Protein AF-F0WCD8-F1 (afdb_monomer)

InterPro domains:
  IPR001623 DnaJ domain [PS50076] (71-131)
  IPR036869 Chaperone J-domain superfamily [G3DSA:1.10.287.110] (64-141)
  IPR036869 Chaperone J-domain superfamily [SSF46565] (60-136)

Nearest PDB structures (foldseek):
  1fpo-assembly3_C  TM=3.284E-01  e=1.102E+00  Escherichia coli
  7kl9-assembly1_E  TM=3.330E-01  e=5.395E+00  Homo sapiens
  5l0d-assembly1_B-2  TM=3.194E-01  e=8.026E+00  Homo sapiens

Mean predicted aligned error: 10.3 Å

Solvent-accessible surface area (backbone atoms only — not comparable to full-atom values): 15518 Å² total; per-residue (Å²): 132,92,68,87,49,69,69,44,50,53,53,50,51,52,49,49,49,36,62,73,48,49,51,56,50,49,51,51,51,48,51,51,49,56,73,52,45,93,75,60,50,72,70,55,52,52,51,50,30,49,50,56,35,46,64,60,46,50,59,53,51,51,45,48,76,74,73,50,82,68,52,48,40,58,64,56,71,43,44,76,86,56,51,71,68,56,50,52,53,39,50,52,54,51,52,54,39,43,77,67,68,74,52,54,71,68,62,47,52,54,46,51,54,32,47,59,48,56,68,40,68,70,52,32,57,44,34,42,56,51,37,96,60,82,72,60,77,68,46,46,56,49,47,54,46,50,56,56,53,53,51,47,52,50,53,49,58,60,41,77,76,63,52,60,82,69,59,57,68,60,54,54,55,54,52,51,48,51,49,53,50,49,52,40,34,65,72,68,65,49,76,58,73,74,53,68,76,41,47,62,56,36,65,40,56,53,49,53,49,49,66,62,45,47,61,37,51,50,50,35,50,56,50,48,50,41,50,55,50,53,52,50,54,54,49,51,52,51,51,52,48,51,52,52,54,49,53,54,50,53,51,48,54,53,52,51,52,50,50,54,52,52,51,51,52,50,54,51,55,53,50,57,53,55,57,68,73,75,115

Secondary structure (DSSP, 8-state):
-----HHHHHHHHHHHHIIIIIHHHHHHHHHHHHHHGGG--HHHHHHHHHHHHHHHHHHHHHHHHHHSPP-HHHHTT--TT--HHHHHHHHHHHHHHHHTT-S-HHHHHHHHHHHHHHHSHHHHHHHHHH-SS---THHHHHHHHHHHHHHHHHHHHHHHTT--TTTHHHHHHHHHHHHHHHHHHHHH----GGGGS-SS--HHHHHHHHHHHHHHHHHHHHHHHHHHHHHHHHHHHHHHHHHHHHHHHHHHHHHHHHHHHHHHHHHHHHHHHHHHT--

Sequence (279 aa):
MLRLYSDATEDSLFAAYYIALVAPIGFIVTRWMISRGSRCTASFVLLTSIMMSALLILPIFAYKSLFLEKNAYSLLKMCRSSGIYDIGKSYNRFRELHKHNKISEEEWMEIDEAYESLLNEKVRGNYDFWGEEEMKGWDVALNILLYYVLWSCISYALSRHGLPAKTSVWLYPVFLGVLAFEVAVKSFRFQPSVFRSFCTLTPREGIMWLHRLYPVYLSVILTSESVFYIDLDLHQNKILKHMLDANKSTMKEIQDLKRELQSCKTDNLNSENNEATHD

Structure (mmCIF, N/CA/C/O backbone):
data_AF-F0WCD8-F1
#
_entry.id   AF-F0WCD8-F1
#
loop_
_atom_site.group_PDB
_atom_site.id
_atom_site.type_symbol
_atom_site.label_atom_id
_atom_site.label_alt_id
_atom_site.label_comp_id
_atom_site.label_asym_id
_atom_site.label_entity_id
_atom_site.label_seq_id
_atom_site.pdbx_PDB_ins_code
_atom_site.Cartn_x
_atom_site.Cartn_y
_atom_site.Cartn_z
_atom_site.occupancy
_atom_site.B_iso_or_equiv
_atom_site.auth_seq_id
_atom_site.auth_comp_id
_atom_site.auth_asym_id
_atom_site.auth_atom_id
_atom_site.pdbx_PDB_model_num
ATOM 1 N N . MET A 1 1 ? -29.088 -6.591 0.119 1.00 56.38 1 MET A N 1
ATOM 2 C CA . MET A 1 1 ? -28.491 -5.323 -0.351 1.00 56.38 1 MET A CA 1
ATOM 3 C C . MET A 1 1 ? -27.000 -5.433 -0.126 1.00 56.38 1 MET A C 1
ATOM 5 O O . MET A 1 1 ? -26.631 -5.902 0.937 1.00 56.38 1 MET A O 1
ATOM 9 N N . LEU A 1 2 ? -26.180 -5.078 -1.113 1.00 67.06 2 LEU A N 1
ATOM 10 C CA . LEU A 1 2 ? -24.724 -5.062 -0.962 1.00 67.06 2 LEU A CA 1
ATOM 11 C C . LEU A 1 2 ? -24.335 -3.831 -0.144 1.00 67.06 2 LEU A C 1
ATOM 13 O O . LEU A 1 2 ? -24.693 -2.721 -0.543 1.00 67.06 2 LEU A O 1
ATOM 17 N N . ARG A 1 3 ? -23.656 -4.017 0.991 1.00 78.38 3 ARG A N 1
ATOM 18 C CA . ARG A 1 3 ? -23.193 -2.910 1.839 1.00 78.38 3 ARG A CA 1
ATOM 19 C C . ARG A 1 3 ? -21.686 -2.738 1.671 1.00 78.38 3 ARG A C 1
ATOM 21 O O . ARG A 1 3 ? -20.920 -3.682 1.864 1.00 78.38 3 ARG A O 1
ATOM 28 N N . LEU A 1 4 ? -21.275 -1.529 1.294 1.00 77.75 4 LEU A N 1
ATOM 29 C CA . LEU A 1 4 ? -19.871 -1.138 1.338 1.00 77.75 4 LEU A CA 1
ATOM 30 C C . LEU A 1 4 ? -19.535 -0.736 2.770 1.00 77.75 4 LEU A C 1
ATOM 32 O O . LEU A 1 4 ? -20.264 0.053 3.372 1.00 77.75 4 LEU A O 1
ATOM 36 N N . TYR A 1 5 ? -18.455 -1.290 3.299 1.00 82.56 5 TYR A N 1
ATOM 37 C CA . TYR A 1 5 ? -17.984 -0.979 4.644 1.00 82.56 5 TYR A CA 1
ATOM 38 C C . TYR A 1 5 ? -16.889 0.086 4.602 1.00 82.56 5 TYR A C 1
ATOM 40 O O . TYR A 1 5 ? -16.290 0.332 3.550 1.00 82.56 5 TYR A O 1
ATOM 48 N N . SER A 1 6 ? -16.607 0.684 5.761 1.00 80.50 6 SER A N 1
ATOM 49 C CA . SER A 1 6 ? -15.612 1.750 5.917 1.00 80.50 6 SER A CA 1
ATOM 50 C C . SER A 1 6 ? -14.248 1.373 5.327 1.00 80.50 6 SER A C 1
ATOM 52 O O . SER A 1 6 ? -13.712 2.139 4.531 1.00 80.50 6 SER A O 1
ATOM 54 N N . ASP A 1 7 ? -13.758 0.154 5.575 1.00 81.38 7 ASP A N 1
ATOM 55 C CA . ASP A 1 7 ? -12.488 -0.343 5.016 1.00 81.38 7 ASP A CA 1
ATOM 56 C C . ASP A 1 7 ? -12.429 -0.227 3.483 1.00 81.38 7 ASP A C 1
ATOM 58 O O . ASP A 1 7 ? -11.497 0.347 2.922 1.00 81.38 7 ASP A O 1
ATOM 62 N N . ALA A 1 8 ? -13.465 -0.714 2.796 1.00 83.31 8 ALA A N 1
ATOM 63 C CA . ALA A 1 8 ? -13.531 -0.675 1.339 1.00 83.31 8 ALA A CA 1
ATOM 64 C C . ALA A 1 8 ? -13.701 0.755 0.806 1.00 83.31 8 ALA A C 1
ATOM 66 O O . ALA A 1 8 ? -13.169 1.087 -0.258 1.00 83.31 8 ALA A O 1
ATOM 67 N N . THR A 1 9 ? -14.419 1.619 1.535 1.00 84.69 9 THR A N 1
ATOM 68 C CA . THR A 1 9 ? -14.525 3.038 1.171 1.00 84.69 9 THR A CA 1
ATOM 69 C C . THR A 1 9 ? -13.176 3.746 1.284 1.00 84.69 9 THR A C 1
ATOM 71 O O . THR A 1 9 ? -12.779 4.412 0.328 1.00 84.69 9 THR A O 1
ATOM 74 N N . GLU A 1 10 ? -12.433 3.548 2.376 1.00 83.00 10 GLU A N 1
ATOM 75 C CA . GLU A 1 10 ? -11.097 4.124 2.571 1.00 83.00 10 GLU A CA 1
ATOM 76 C C . GLU A 1 10 ? -10.139 3.686 1.467 1.00 83.00 10 GLU A C 1
ATOM 78 O O . GLU A 1 10 ? -9.465 4.512 0.850 1.00 83.00 10 GLU A O 1
ATOM 83 N N . ASP A 1 11 ? -10.122 2.390 1.176 1.00 85.38 11 ASP A N 1
ATOM 84 C CA . ASP A 1 11 ? -9.281 1.809 0.141 1.00 85.38 11 ASP A CA 1
ATOM 85 C C . ASP A 1 11 ? -9.613 2.356 -1.254 1.00 85.38 11 ASP A C 1
ATOM 87 O O . ASP A 1 11 ? -8.714 2.657 -2.047 1.00 85.38 11 ASP A O 1
ATOM 91 N N . SER A 1 12 ? -10.903 2.538 -1.553 1.00 86.62 12 SER A N 1
ATOM 92 C CA . SER A 1 12 ? -11.353 3.118 -2.821 1.00 86.62 12 SER A CA 1
ATOM 93 C C . SER A 1 12 ? -10.996 4.603 -2.947 1.00 86.62 12 SER A C 1
ATOM 95 O O . SER A 1 12 ? -10.540 5.036 -4.008 1.00 86.62 12 SER A O 1
ATOM 97 N N . LEU A 1 13 ? -11.121 5.376 -1.862 1.00 86.00 13 LEU A N 1
ATOM 98 C CA . LEU A 1 13 ? -10.705 6.779 -1.805 1.00 86.00 13 LEU A CA 1
ATOM 99 C C . LEU A 1 13 ? -9.195 6.904 -1.984 1.00 86.00 13 LEU A C 1
ATOM 101 O O . LEU A 1 13 ? -8.724 7.767 -2.726 1.00 86.00 13 LEU A O 1
ATOM 105 N N . PHE A 1 14 ? -8.430 6.011 -1.358 1.00 84.44 14 PHE A N 1
ATOM 106 C CA . PHE A 1 14 ? -6.985 5.986 -1.504 1.00 84.44 14 PHE A CA 1
ATOM 107 C C . PHE A 1 14 ? -6.562 5.662 -2.937 1.00 84.44 14 PHE A C 1
ATOM 109 O O . PHE A 1 14 ? -5.659 6.293 -3.489 1.00 84.44 14 PHE A O 1
ATOM 116 N N . ALA A 1 15 ? -7.249 4.727 -3.583 1.00 86.94 15 ALA A N 1
ATOM 117 C CA . ALA A 1 15 ? -6.987 4.421 -4.975 1.00 86.94 15 ALA A CA 1
ATOM 118 C C . ALA A 1 15 ? -7.392 5.566 -5.923 1.00 86.94 15 ALA A C 1
ATOM 120 O O . ALA A 1 15 ? -6.670 5.859 -6.877 1.00 86.94 15 ALA A O 1
ATOM 121 N N . ALA A 1 16 ? -8.487 6.276 -5.637 1.00 87.88 16 ALA A N 1
ATOM 122 C CA . ALA A 1 16 ? -8.861 7.486 -6.366 1.00 87.88 16 ALA A CA 1
ATOM 123 C C . ALA A 1 16 ? -7.796 8.588 -6.214 1.00 87.88 16 ALA A C 1
ATOM 125 O O . ALA A 1 16 ? -7.382 9.184 -7.210 1.00 87.88 16 ALA A O 1
ATOM 126 N N . TYR A 1 17 ? -7.288 8.802 -4.994 1.00 86.75 17 TYR A N 1
ATOM 127 C CA . TYR A 1 17 ? -6.167 9.706 -4.717 1.00 86.75 17 TYR A CA 1
ATOM 128 C C . TYR A 1 17 ? -4.913 9.317 -5.515 1.00 86.75 17 TYR A C 1
ATOM 130 O O . TYR A 1 17 ? -4.275 10.167 -6.145 1.00 86.75 17 TYR A O 1
ATOM 138 N N . TYR A 1 18 ? -4.590 8.022 -5.545 1.00 86.75 18 TYR A N 1
ATOM 139 C CA . TYR A 1 18 ? -3.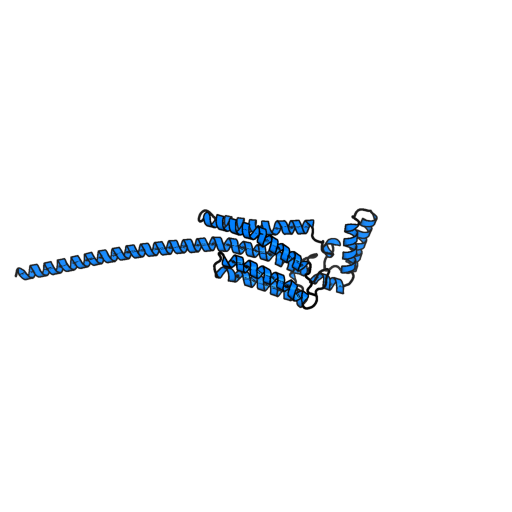460 7.497 -6.301 1.00 86.75 18 TYR A CA 1
ATOM 140 C C . TYR A 1 18 ? -3.578 7.812 -7.797 1.00 86.75 18 TYR A C 1
ATOM 142 O O . TYR A 1 18 ? -2.635 8.332 -8.395 1.00 86.75 18 TYR A O 1
ATOM 150 N N . ILE A 1 19 ? -4.736 7.531 -8.401 1.00 87.62 19 ILE A N 1
ATOM 151 C CA . ILE A 1 19 ? -4.978 7.772 -9.830 1.00 87.62 19 ILE A CA 1
ATOM 152 C C . ILE A 1 19 ? -4.953 9.272 -10.148 1.00 87.62 19 ILE A C 1
ATOM 154 O O . ILE A 1 19 ? -4.399 9.665 -11.172 1.00 87.62 19 ILE A O 1
ATOM 158 N N . ALA A 1 20 ? -5.547 10.108 -9.296 1.00 87.06 20 ALA A N 1
ATOM 159 C CA . ALA A 1 20 ? -5.706 11.533 -9.571 1.00 87.06 20 ALA A CA 1
ATOM 160 C C . ALA A 1 20 ? -4.402 12.331 -9.431 1.00 87.06 20 ALA A C 1
ATOM 162 O O . ALA A 1 20 ? -4.179 13.273 -10.190 1.00 87.06 20 ALA A O 1
ATOM 163 N N . LEU A 1 21 ? -3.546 11.980 -8.467 1.00 85.06 21 LEU A N 1
ATOM 164 C CA . LEU A 1 21 ? -2.365 12.781 -8.129 1.00 85.06 21 LEU A CA 1
ATOM 165 C C . LEU A 1 21 ? -1.060 12.024 -8.339 1.00 85.06 21 LEU A C 1
ATOM 167 O O . LEU A 1 21 ? -0.165 12.498 -9.040 1.00 85.06 21 LEU A O 1
ATOM 171 N N . VAL A 1 22 ? -0.944 10.835 -7.759 1.00 84.06 22 VAL A N 1
ATOM 172 C CA . VAL A 1 22 ? 0.344 10.141 -7.660 1.00 84.06 22 VAL A CA 1
ATOM 173 C C . VAL A 1 22 ? 0.766 9.548 -8.997 1.00 84.06 22 VAL A C 1
ATOM 175 O O . VAL A 1 22 ? 1.912 9.730 -9.405 1.00 84.06 22 VAL A O 1
ATOM 178 N N . ALA A 1 23 ? -0.145 8.882 -9.706 1.00 83.44 23 ALA A N 1
ATOM 179 C CA . ALA A 1 23 ? 0.151 8.287 -11.004 1.00 83.44 23 ALA A CA 1
ATOM 180 C C . ALA A 1 23 ? 0.568 9.338 -12.060 1.00 83.44 23 ALA A C 1
ATOM 182 O O . ALA A 1 23 ? 1.603 9.133 -12.701 1.00 83.44 23 ALA A O 1
ATOM 183 N N . PRO A 1 24 ? -0.129 10.485 -12.222 1.00 86.56 24 PRO A N 1
ATOM 184 C CA . PRO A 1 24 ? 0.296 11.543 -13.137 1.00 86.56 24 PRO A CA 1
ATOM 185 C C . PRO A 1 24 ? 1.655 12.144 -12.773 1.00 86.56 24 PRO A C 1
ATOM 187 O O . PRO A 1 24 ? 2.509 12.295 -13.647 1.00 86.56 24 PRO A O 1
ATOM 190 N N . ILE A 1 25 ? 1.888 12.450 -11.491 1.00 85.25 25 ILE A N 1
ATOM 191 C CA . ILE A 1 25 ? 3.174 12.994 -11.030 1.00 85.25 25 ILE A CA 1
ATOM 192 C C . ILE A 1 25 ? 4.291 11.979 -11.281 1.00 85.25 25 ILE A C 1
ATOM 194 O O . ILE A 1 25 ? 5.328 12.336 -11.837 1.00 85.25 25 ILE A O 1
ATOM 198 N N . GLY A 1 26 ? 4.063 10.708 -10.945 1.00 82.50 26 GLY A N 1
ATOM 199 C CA . GLY A 1 26 ? 5.019 9.629 -11.177 1.00 82.50 26 GLY A CA 1
ATOM 200 C C . GLY A 1 26 ? 5.359 9.482 -12.651 1.00 82.50 26 GLY A C 1
ATOM 201 O O . GLY A 1 26 ? 6.529 9.411 -13.007 1.00 82.50 26 GLY A O 1
ATOM 202 N N . PHE A 1 27 ? 4.358 9.548 -13.527 1.00 81.94 27 PHE A N 1
ATOM 203 C CA . PHE A 1 27 ? 4.570 9.507 -14.969 1.00 81.94 27 PHE A CA 1
ATOM 204 C C . PHE A 1 27 ? 5.413 10.684 -15.483 1.00 81.94 27 PHE A C 1
ATOM 206 O O . PHE A 1 27 ? 6.323 10.482 -16.291 1.00 81.94 27 PHE A O 1
ATOM 213 N N . ILE A 1 28 ? 5.148 11.905 -15.006 1.00 85.31 28 ILE A N 1
ATOM 214 C CA . ILE A 1 28 ? 5.925 13.101 -15.366 1.00 85.31 28 ILE A CA 1
ATOM 215 C C . ILE A 1 28 ? 7.374 12.959 -14.890 1.00 85.31 28 ILE A C 1
ATOM 217 O O . ILE A 1 28 ? 8.296 13.193 -15.671 1.00 85.31 28 ILE A O 1
ATOM 221 N N . VAL A 1 29 ? 7.580 12.539 -13.639 1.00 83.50 29 VAL A N 1
ATOM 222 C CA . VAL A 1 29 ? 8.910 12.343 -13.045 1.00 83.50 29 VAL A CA 1
ATOM 223 C C . VAL A 1 29 ? 9.685 11.270 -13.804 1.00 83.50 29 VAL A C 1
ATOM 225 O O . VAL A 1 29 ? 10.809 11.527 -14.232 1.00 83.50 29 VAL A O 1
ATOM 228 N N . THR A 1 30 ? 9.074 10.113 -14.063 1.00 80.62 30 THR A N 1
ATOM 229 C CA . THR A 1 30 ? 9.688 9.033 -14.840 1.00 80.62 30 THR A CA 1
ATOM 230 C C . THR A 1 30 ? 10.066 9.507 -16.242 1.00 80.62 30 THR A C 1
ATOM 232 O O . THR A 1 30 ? 11.201 9.303 -16.669 1.00 80.62 30 THR A O 1
ATOM 235 N N . ARG A 1 31 ? 9.178 10.211 -16.958 1.00 81.94 31 ARG A N 1
ATOM 236 C CA . ARG A 1 31 ? 9.506 10.760 -18.286 1.00 81.94 31 ARG A CA 1
ATOM 237 C C . ARG A 1 31 ? 10.626 11.787 -18.243 1.00 81.94 31 ARG A C 1
ATOM 239 O O . ARG A 1 31 ? 11.490 11.780 -19.117 1.00 81.94 31 ARG A O 1
ATOM 246 N N . TRP A 1 32 ? 10.632 12.652 -17.238 1.00 82.62 32 TRP A N 1
ATOM 247 C CA . TRP A 1 32 ? 11.693 13.632 -17.055 1.00 82.62 32 TRP A CA 1
ATOM 248 C C . TRP A 1 32 ? 13.042 12.957 -16.772 1.00 82.62 32 TRP A C 1
ATOM 250 O O . TRP A 1 32 ? 14.055 13.337 -17.362 1.00 82.62 32 TRP A O 1
ATOM 260 N N . MET A 1 33 ? 13.063 11.901 -15.959 1.00 81.12 33 MET A N 1
ATOM 261 C CA . MET A 1 33 ? 14.266 11.106 -15.698 1.00 81.12 33 MET A CA 1
ATOM 262 C C . MET A 1 33 ? 14.767 10.398 -16.957 1.00 81.12 33 MET A C 1
ATOM 264 O O . MET A 1 33 ? 15.948 10.504 -17.282 1.00 81.12 33 MET A O 1
ATOM 268 N N . ILE A 1 34 ? 13.869 9.770 -17.722 1.00 77.56 34 ILE A N 1
ATOM 269 C CA . ILE A 1 34 ? 14.207 9.156 -19.014 1.00 77.56 34 ILE A CA 1
ATOM 270 C C . ILE A 1 34 ? 14.793 10.205 -19.969 1.00 77.56 34 ILE A C 1
ATOM 272 O O . ILE A 1 34 ? 15.809 9.952 -20.610 1.00 77.56 34 ILE A O 1
ATOM 276 N N . SER A 1 35 ? 14.213 11.411 -20.023 1.00 80.00 35 SER A N 1
ATOM 277 C CA . SER A 1 35 ? 14.709 12.496 -20.884 1.00 80.00 35 SER A CA 1
ATOM 278 C C . SER A 1 35 ? 16.121 12.968 -20.517 1.00 80.00 35 SER A C 1
ATOM 280 O O . SER A 1 35 ? 16.871 13.413 -21.384 1.00 80.00 35 SER A O 1
ATOM 282 N N . ARG A 1 36 ? 16.511 12.846 -19.240 1.00 78.50 36 ARG A N 1
ATOM 283 C CA . ARG A 1 36 ? 17.864 13.168 -18.767 1.00 78.50 36 ARG A CA 1
ATOM 284 C C . ARG A 1 36 ? 18.889 12.075 -19.068 1.00 78.50 36 ARG A C 1
ATOM 286 O O . ARG A 1 36 ? 20.083 12.388 -19.087 1.00 78.50 36 ARG A O 1
ATOM 293 N N . GLY A 1 37 ? 18.453 10.837 -19.308 1.00 71.62 37 GLY A N 1
ATOM 294 C CA . GLY A 1 37 ? 19.310 9.709 -19.678 1.00 71.62 37 GLY A CA 1
ATOM 295 C C . GLY A 1 37 ? 20.509 9.537 -18.738 1.00 71.62 37 GLY A C 1
ATOM 296 O O . GLY A 1 37 ? 20.355 9.465 -17.521 1.00 71.62 37 GLY A O 1
ATOM 297 N N . SER A 1 38 ? 21.723 9.560 -19.300 1.00 63.91 38 SER A N 1
ATOM 298 C CA . SER A 1 38 ? 22.991 9.268 -18.605 1.00 63.91 38 SER A CA 1
ATOM 299 C C . SER A 1 38 ? 23.374 10.225 -17.466 1.00 63.91 38 SER A C 1
ATOM 301 O O . SER A 1 38 ? 24.391 10.015 -16.809 1.00 63.91 38 SER A O 1
ATOM 303 N N . ARG A 1 39 ? 22.617 11.308 -17.244 1.00 68.88 39 ARG A N 1
ATOM 304 C CA . ARG A 1 39 ? 22.823 12.233 -16.114 1.00 68.88 39 ARG A CA 1
ATOM 305 C C . ARG A 1 39 ? 22.082 11.803 -14.845 1.00 68.88 39 ARG A C 1
ATOM 307 O O . ARG A 1 39 ? 22.284 12.415 -13.798 1.00 68.88 39 ARG A O 1
ATOM 314 N N . CYS A 1 40 ? 21.222 10.790 -14.921 1.00 72.94 40 CYS A N 1
ATOM 315 C CA . CYS A 1 40 ? 20.539 10.229 -13.762 1.00 72.94 40 CYS A CA 1
ATOM 316 C C . CYS A 1 40 ? 21.383 9.107 -13.148 1.00 72.94 40 CYS A C 1
ATOM 318 O O . CYS A 1 40 ? 21.491 8.019 -13.702 1.00 72.94 40 CYS A O 1
ATOM 320 N N . THR A 1 41 ? 21.981 9.365 -11.985 1.00 79.12 41 THR A N 1
ATOM 321 C CA . THR A 1 41 ? 22.659 8.328 -11.197 1.00 79.12 41 THR A CA 1
ATOM 322 C C . THR A 1 41 ? 21.641 7.399 -10.535 1.00 79.12 41 THR A C 1
ATOM 324 O O . THR A 1 41 ? 20.548 7.828 -10.162 1.00 79.12 41 THR A O 1
ATOM 327 N N . ALA A 1 42 ? 22.014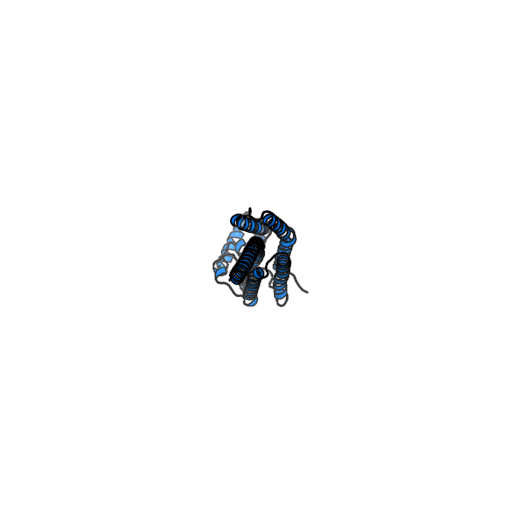 6.138 -10.297 1.00 76.88 42 ALA A N 1
ATOM 328 C CA . ALA A 1 42 ? 21.165 5.169 -9.591 1.00 76.88 42 ALA A CA 1
ATOM 329 C C . ALA A 1 42 ? 20.687 5.683 -8.216 1.00 76.88 42 ALA A C 1
ATOM 331 O O . ALA A 1 42 ? 19.540 5.471 -7.830 1.00 76.88 42 ALA A O 1
ATOM 332 N N . SER A 1 43 ? 21.534 6.437 -7.506 1.00 80.19 43 SER A N 1
ATOM 333 C CA . SER A 1 43 ? 21.180 7.086 -6.237 1.00 80.19 43 SER A CA 1
ATOM 334 C C . SER A 1 43 ? 20.045 8.103 -6.378 1.00 80.19 43 SER A C 1
ATOM 336 O O . SER A 1 43 ? 19.177 8.176 -5.513 1.00 80.19 43 SER A O 1
ATOM 338 N N . PHE A 1 44 ? 20.010 8.856 -7.479 1.00 82.00 44 PHE A N 1
ATOM 339 C CA . PHE A 1 44 ? 18.947 9.816 -7.760 1.00 82.00 44 PHE A CA 1
ATOM 340 C C . PHE A 1 44 ? 17.621 9.111 -8.078 1.00 82.00 44 PHE A C 1
ATOM 342 O O . PHE A 1 44 ? 16.565 9.561 -7.635 1.00 82.00 44 PHE A O 1
ATOM 349 N N . VAL A 1 45 ? 17.668 7.975 -8.782 1.00 79.25 45 VAL A N 1
ATOM 350 C CA . VAL A 1 45 ? 16.488 7.129 -9.047 1.00 79.25 45 VAL A CA 1
ATOM 351 C C . VAL A 1 45 ? 15.906 6.576 -7.749 1.00 79.25 45 VAL A C 1
ATOM 353 O O . VAL A 1 45 ? 14.704 6.658 -7.517 1.00 79.25 45 VAL A O 1
ATOM 356 N N . LEU A 1 46 ? 16.759 6.075 -6.855 1.00 79.88 46 LEU A N 1
ATOM 357 C CA . LEU A 1 46 ? 16.317 5.581 -5.553 1.00 79.88 46 LEU A CA 1
ATOM 358 C C . LEU A 1 46 ? 15.758 6.708 -4.676 1.00 79.88 46 LEU A C 1
ATOM 360 O O . LEU A 1 46 ? 14.703 6.541 -4.072 1.00 79.88 46 LEU A O 1
ATOM 364 N N . LEU A 1 47 ? 16.406 7.876 -4.647 1.00 84.06 47 LEU A N 1
ATOM 365 C CA . LEU A 1 47 ? 15.924 9.024 -3.876 1.00 84.06 47 LEU A CA 1
ATOM 366 C C . LEU A 1 47 ? 14.563 9.521 -4.381 1.00 84.06 47 LEU A C 1
ATOM 368 O O . LEU A 1 47 ? 13.670 9.782 -3.582 1.00 84.06 47 LEU A O 1
ATOM 372 N N . THR A 1 48 ? 14.383 9.624 -5.699 1.00 82.25 48 THR A N 1
ATOM 373 C CA . THR A 1 48 ? 13.102 10.032 -6.303 1.00 82.25 48 THR A CA 1
ATOM 374 C C . THR A 1 48 ? 12.007 8.997 -6.061 1.00 82.25 48 THR A C 1
ATOM 376 O O . THR A 1 48 ? 10.887 9.369 -5.726 1.00 82.25 48 THR A O 1
ATOM 379 N N . SER A 1 49 ? 12.336 7.708 -6.124 1.00 80.25 49 SER A N 1
ATOM 380 C CA . SER A 1 49 ? 11.436 6.610 -5.761 1.00 80.25 49 SER A CA 1
ATOM 381 C C . SER A 1 49 ? 10.993 6.677 -4.288 1.00 80.25 49 SER A C 1
ATOM 383 O O . SER A 1 49 ? 9.803 6.562 -3.979 1.00 80.25 49 SER A O 1
ATOM 385 N N . ILE A 1 50 ? 11.919 6.988 -3.372 1.00 82.06 50 ILE A N 1
ATOM 386 C CA . ILE A 1 50 ? 11.619 7.243 -1.954 1.00 82.06 50 ILE A CA 1
ATOM 387 C C . ILE A 1 50 ? 10.766 8.509 -1.788 1.00 82.06 50 ILE A C 1
ATOM 389 O O . ILE A 1 50 ? 9.822 8.500 -1.005 1.00 82.06 50 ILE A O 1
ATOM 393 N N . MET A 1 51 ? 11.033 9.588 -2.529 1.00 83.50 51 MET A N 1
ATOM 394 C CA . MET A 1 51 ? 10.207 10.803 -2.466 1.00 83.50 51 MET A CA 1
ATOM 395 C C . MET A 1 51 ? 8.781 10.566 -2.973 1.00 83.50 51 MET A C 1
ATOM 397 O O . MET A 1 51 ? 7.834 11.033 -2.346 1.00 83.50 51 MET A O 1
ATOM 401 N N . MET A 1 52 ? 8.605 9.810 -4.059 1.00 78.88 52 MET A N 1
ATOM 402 C CA . MET A 1 52 ? 7.280 9.412 -4.558 1.00 78.88 52 MET A CA 1
ATOM 403 C C . MET A 1 52 ? 6.533 8.548 -3.536 1.00 78.88 52 MET A C 1
ATOM 405 O O . MET A 1 52 ? 5.335 8.717 -3.323 1.00 78.88 52 MET A O 1
ATOM 409 N N . SER A 1 53 ? 7.262 7.671 -2.847 1.00 77.81 53 SER A N 1
ATOM 410 C CA . SER A 1 53 ? 6.748 6.877 -1.729 1.00 77.81 53 SER A CA 1
ATOM 411 C C . SER A 1 53 ? 6.336 7.748 -0.541 1.00 77.81 53 SER A C 1
ATOM 413 O O . SER A 1 53 ? 5.280 7.539 0.050 1.00 77.81 53 SER A O 1
ATOM 415 N N . ALA A 1 54 ? 7.131 8.765 -0.209 1.00 79.44 54 ALA A N 1
ATOM 416 C CA . ALA A 1 54 ? 6.815 9.714 0.851 1.00 79.44 54 ALA A CA 1
ATOM 417 C C . ALA A 1 54 ? 5.573 10.549 0.512 1.00 79.44 54 ALA A C 1
ATOM 419 O O . ALA A 1 54 ? 4.738 10.759 1.387 1.00 79.44 54 ALA A O 1
ATOM 420 N N . LEU A 1 55 ? 5.409 10.958 -0.752 1.00 79.31 55 LEU A N 1
ATOM 421 C CA . LEU A 1 55 ? 4.225 11.676 -1.233 1.00 79.31 55 LEU A CA 1
ATOM 422 C C . LEU A 1 55 ? 2.939 10.853 -1.060 1.00 79.31 55 LEU A C 1
ATOM 424 O O . LEU A 1 55 ? 1.889 11.420 -0.788 1.00 79.31 55 LEU A O 1
ATOM 428 N N . LEU A 1 56 ? 3.025 9.526 -1.180 1.00 77.06 56 LEU A N 1
ATOM 429 C CA . LEU A 1 56 ? 1.909 8.617 -0.912 1.00 77.06 56 LEU A CA 1
ATOM 430 C C . LEU A 1 56 ? 1.592 8.499 0.577 1.00 77.06 56 LEU A C 1
ATOM 432 O O . LEU A 1 56 ? 0.426 8.478 0.952 1.00 77.06 56 LEU A O 1
ATOM 436 N N . ILE A 1 57 ? 2.615 8.414 1.427 1.00 76.44 57 ILE A N 1
ATOM 437 C CA . ILE A 1 57 ? 2.449 8.132 2.859 1.00 76.44 57 ILE A CA 1
ATOM 438 C C . ILE A 1 57 ? 2.044 9.387 3.648 1.00 76.44 57 ILE A C 1
ATOM 440 O O . ILE A 1 57 ? 1.269 9.285 4.597 1.00 76.44 57 ILE A O 1
ATOM 444 N N . LEU A 1 58 ? 2.531 10.571 3.267 1.00 77.00 58 LEU A N 1
ATOM 445 C CA . LEU A 1 58 ? 2.284 11.836 3.977 1.00 77.00 58 LEU A CA 1
ATOM 446 C C . LEU A 1 58 ? 0.792 12.180 4.138 1.00 77.00 58 LEU A C 1
ATOM 448 O O . LEU A 1 58 ? 0.373 12.426 5.268 1.00 77.00 58 LEU A O 1
ATOM 452 N N . PRO A 1 59 ? -0.028 12.166 3.070 1.00 72.31 59 PRO A N 1
ATOM 453 C CA . PRO A 1 59 ? -1.459 12.426 3.166 1.00 72.31 59 PRO A CA 1
ATOM 454 C C . PRO A 1 59 ? -2.181 11.360 3.983 1.00 72.31 59 PRO A C 1
ATOM 456 O O . PRO A 1 59 ? -3.102 11.694 4.713 1.00 72.31 59 PRO A O 1
ATOM 459 N N . ILE A 1 60 ? -1.750 10.095 3.913 1.00 70.50 60 ILE A N 1
ATOM 460 C CA . ILE A 1 60 ? -2.331 9.002 4.707 1.00 70.50 60 ILE A CA 1
ATOM 461 C C . ILE A 1 60 ? -2.047 9.220 6.190 1.00 70.50 60 ILE A C 1
ATOM 463 O O . ILE A 1 60 ? -2.933 9.048 7.020 1.00 70.50 60 ILE A O 1
ATOM 467 N N . PHE A 1 61 ? -0.815 9.592 6.539 1.00 69.25 61 PHE A N 1
ATOM 468 C CA . PHE A 1 61 ? -0.436 9.844 7.924 1.00 69.25 61 PHE A CA 1
ATOM 469 C C . PHE A 1 61 ? -1.113 11.106 8.463 1.00 69.25 61 PHE A C 1
ATOM 471 O O . PHE A 1 61 ? -1.635 11.089 9.573 1.00 69.25 61 PHE A O 1
ATOM 478 N N . ALA A 1 62 ? -1.168 12.170 7.659 1.00 70.06 62 ALA A N 1
ATOM 479 C CA . ALA A 1 62 ? -1.885 13.392 7.996 1.00 70.06 62 ALA A CA 1
ATOM 480 C C . ALA A 1 62 ? -3.386 13.128 8.168 1.00 70.06 62 ALA A C 1
ATOM 482 O O . ALA A 1 62 ? -3.950 13.510 9.185 1.00 70.06 62 ALA A O 1
ATOM 483 N N . TYR A 1 63 ? -4.016 12.407 7.237 1.00 69.06 63 TYR A N 1
ATOM 484 C CA . TYR A 1 63 ? -5.419 12.013 7.337 1.00 69.06 63 TYR A CA 1
ATOM 485 C C . TYR A 1 63 ? -5.659 11.135 8.563 1.00 69.06 63 TYR A C 1
ATOM 487 O O . TYR A 1 63 ? -6.578 11.395 9.330 1.00 69.06 63 TYR A O 1
ATOM 495 N N . LYS A 1 64 ? -4.783 10.155 8.820 1.00 69.06 64 LYS A N 1
ATOM 496 C CA . LYS A 1 64 ? -4.912 9.284 9.989 1.00 69.06 64 LYS A CA 1
ATOM 497 C C . LYS A 1 64 ? -4.769 10.048 11.303 1.00 69.06 64 LYS A C 1
ATOM 499 O O . LYS A 1 64 ? -5.469 9.757 12.262 1.00 69.06 64 LYS A O 1
ATOM 504 N N . SER A 1 65 ? -3.861 11.018 11.340 1.00 64.06 65 SER A N 1
ATOM 505 C CA . SER A 1 65 ? -3.629 11.860 12.510 1.00 64.06 65 SER A CA 1
ATOM 506 C C . SER A 1 65 ? -4.732 12.895 12.739 1.00 64.06 65 SER A C 1
ATOM 508 O O . SER A 1 65 ? -4.858 13.365 13.866 1.00 64.06 65 SER A O 1
ATOM 510 N N . LEU A 1 66 ? -5.461 13.294 11.693 1.00 56.66 66 LEU A N 1
ATOM 511 C CA . LEU A 1 66 ? -6.458 14.365 11.755 1.00 56.66 66 LEU A CA 1
ATOM 512 C C . LEU A 1 66 ? -7.903 13.855 11.805 1.00 56.66 66 LEU A C 1
ATOM 514 O O . LEU A 1 66 ? -8.737 14.533 12.391 1.00 56.66 66 LEU A O 1
ATOM 518 N N . PHE A 1 67 ? -8.203 12.704 11.195 1.00 52.41 67 PHE A N 1
ATOM 519 C CA . PHE A 1 67 ? -9.581 12.291 10.900 1.00 52.41 67 PHE A CA 1
ATOM 520 C C . PHE A 1 67 ? -9.914 10.826 11.211 1.00 52.41 67 PHE A C 1
ATOM 522 O O . PHE A 1 67 ? -11.083 10.472 11.107 1.00 52.41 67 PHE A O 1
ATOM 529 N N . LEU A 1 68 ? -8.950 9.960 11.554 1.00 58.66 68 LEU A N 1
ATOM 530 C CA . LEU A 1 68 ? -9.270 8.552 11.835 1.00 58.66 68 LEU A CA 1
ATOM 531 C C . LEU A 1 68 ? -9.529 8.310 13.319 1.00 58.66 68 LEU A C 1
ATOM 533 O O . LEU A 1 68 ? -8.719 8.691 14.170 1.00 58.66 68 LEU A O 1
ATOM 537 N N . GLU A 1 69 ? -10.610 7.581 13.582 1.00 58.25 69 GLU A N 1
ATOM 538 C CA . GLU A 1 69 ? -10.965 7.017 14.878 1.00 58.25 69 GLU A CA 1
ATOM 539 C C . GLU A 1 69 ? -9.767 6.289 15.493 1.00 58.25 69 GLU A C 1
ATOM 541 O O . GLU A 1 69 ? -9.088 5.448 14.884 1.00 58.25 69 GLU A O 1
ATOM 546 N N . LYS A 1 70 ? -9.462 6.662 16.733 1.00 69.50 70 LYS A N 1
ATOM 547 C CA . LYS A 1 70 ? -8.436 5.997 17.523 1.00 69.50 70 LYS A CA 1
ATOM 548 C C . LYS A 1 70 ? -8.981 4.617 17.874 1.00 69.50 70 LYS A C 1
ATOM 550 O O . LYS A 1 70 ? -10.030 4.501 18.486 1.00 69.50 70 LYS A O 1
ATOM 555 N N . ASN A 1 71 ? -8.233 3.572 17.537 1.00 81.25 71 ASN A N 1
ATOM 556 C CA . ASN A 1 71 ? -8.545 2.201 17.933 1.00 81.25 71 ASN A CA 1
ATOM 557 C C . ASN A 1 71 ? -8.922 2.129 19.431 1.00 81.25 71 ASN A C 1
ATOM 559 O O . ASN A 1 71 ? -8.221 2.726 20.252 1.00 81.25 71 ASN A O 1
ATOM 563 N N . ALA A 1 72 ? -9.967 1.382 19.800 1.00 84.50 72 ALA A N 1
ATOM 564 C CA . ALA A 1 72 ? -10.461 1.240 21.175 1.00 84.50 72 ALA A CA 1
ATOM 565 C C . ALA A 1 72 ? -9.343 0.959 22.203 1.00 84.50 72 ALA A C 1
ATOM 567 O O . ALA A 1 72 ? -9.300 1.550 23.285 1.00 84.50 72 ALA A O 1
ATOM 568 N N . TYR A 1 73 ? -8.355 0.131 21.840 1.00 86.94 73 TYR A N 1
ATOM 569 C CA . TYR A 1 73 ? -7.178 -0.127 22.683 1.00 86.94 73 TYR A CA 1
ATOM 570 C C . TYR A 1 73 ? -6.275 1.101 22.861 1.00 86.94 73 TYR A C 1
ATOM 572 O O . TYR A 1 73 ? -5.721 1.322 23.938 1.00 86.94 73 TYR A O 1
ATOM 580 N N . SER A 1 74 ? -6.129 1.917 21.816 1.00 86.56 74 SER A N 1
ATOM 581 C CA . SER A 1 74 ? -5.374 3.170 21.853 1.00 86.56 74 SER A CA 1
ATOM 582 C C . SER A 1 74 ? -6.098 4.250 22.661 1.00 86.56 74 SER A C 1
ATOM 584 O O . SER A 1 74 ? -5.430 4.987 23.388 1.00 86.56 74 SER A O 1
ATOM 586 N N . LEU A 1 75 ? -7.431 4.332 22.571 1.00 87.56 75 LEU A N 1
ATOM 587 C CA . LEU A 1 75 ? -8.257 5.247 23.372 1.00 87.56 75 LEU A CA 1
ATOM 588 C C . LEU A 1 75 ? -8.091 4.965 24.864 1.00 87.56 75 LEU A C 1
ATOM 590 O O . LEU A 1 75 ? -7.715 5.845 25.638 1.00 87.56 75 LEU A O 1
ATOM 594 N N . LEU A 1 76 ? -8.235 3.697 25.247 1.00 87.88 76 LEU A N 1
ATOM 595 C CA . LEU A 1 76 ? -8.060 3.258 26.629 1.00 87.88 76 LEU A CA 1
ATOM 596 C C . LEU A 1 76 ? -6.586 3.129 27.045 1.00 87.88 76 LEU A C 1
ATOM 598 O O . LEU A 1 76 ? -6.311 2.836 28.207 1.00 87.88 76 LEU A O 1
ATOM 602 N N . LYS A 1 77 ? -5.626 3.370 26.140 1.00 87.44 77 LYS A N 1
ATOM 603 C CA . LYS A 1 77 ? -4.172 3.229 26.360 1.00 87.44 77 LYS A CA 1
ATOM 604 C C . LYS A 1 77 ? -3.772 1.859 26.924 1.00 87.44 77 LYS A C 1
ATOM 606 O O . LYS A 1 77 ? -2.870 1.773 27.757 1.00 87.44 77 LYS A O 1
ATOM 611 N N . MET A 1 78 ? -4.449 0.800 26.487 1.00 88.38 78 MET A N 1
ATOM 612 C CA . MET A 1 78 ? -4.252 -0.577 26.948 1.00 88.38 78 MET A CA 1
ATOM 613 C C . MET A 1 78 ? -3.652 -1.461 25.851 1.00 88.38 78 MET A C 1
ATOM 615 O O . MET A 1 78 ? -3.634 -1.110 24.672 1.00 88.38 78 MET A O 1
ATOM 619 N N . CYS A 1 79 ? -3.155 -2.630 26.252 1.00 86.06 79 CYS A N 1
ATOM 620 C CA . CYS A 1 79 ? -2.658 -3.639 25.327 1.00 86.06 79 CYS A CA 1
ATOM 621 C C . CYS A 1 79 ? -3.786 -4.617 24.957 1.00 86.06 79 CYS A C 1
ATOM 623 O O . CYS A 1 79 ? -4.663 -4.918 25.764 1.00 86.06 79 CYS A O 1
ATOM 625 N N . ARG A 1 80 ? -3.738 -5.198 23.760 1.00 86.38 80 ARG A N 1
ATOM 626 C CA . ARG A 1 80 ? -4.694 -6.212 23.296 1.00 86.38 80 ARG A CA 1
ATOM 627 C C . ARG A 1 80 ? -4.654 -7.496 24.125 1.00 86.38 80 ARG A C 1
ATOM 629 O O . ARG A 1 80 ? -5.632 -8.230 24.146 1.00 86.38 80 ARG A O 1
ATOM 636 N N . SER A 1 81 ? -3.557 -7.763 24.833 1.00 84.00 81 SER A N 1
ATOM 637 C CA . SER A 1 81 ? -3.443 -8.874 25.787 1.00 84.00 81 SER A CA 1
ATOM 638 C C . SER A 1 81 ? -4.008 -8.558 27.177 1.00 84.00 81 SER A C 1
ATOM 640 O O . SER A 1 81 ? -4.066 -9.455 28.015 1.00 84.00 81 SER A O 1
ATOM 642 N N . SER A 1 82 ? -4.420 -7.311 27.440 1.00 85.56 82 SER A N 1
ATOM 643 C CA . SER A 1 82 ? -4.938 -6.894 28.744 1.00 85.56 82 SER A CA 1
ATOM 644 C C . SER A 1 82 ? -6.252 -7.602 29.076 1.00 85.56 82 SER A C 1
ATOM 646 O O . SER A 1 82 ? -7.143 -7.738 28.227 1.00 85.56 82 SER A O 1
ATOM 648 N N . GLY A 1 83 ? -6.372 -8.052 30.325 1.00 87.12 83 GLY A N 1
ATOM 649 C CA . GLY A 1 83 ? -7.587 -8.687 30.828 1.00 87.12 83 GLY A CA 1
ATOM 650 C C . GLY A 1 83 ? -8.712 -7.677 31.067 1.00 87.12 83 GLY A C 1
ATOM 651 O O . GLY A 1 83 ? -8.495 -6.467 31.073 1.00 87.12 83 GLY A O 1
ATOM 652 N N . ILE A 1 84 ? -9.921 -8.182 31.324 1.00 88.75 84 ILE A N 1
ATOM 653 C CA . ILE A 1 84 ? -11.108 -7.355 31.619 1.00 88.75 84 ILE A CA 1
ATOM 654 C C . ILE A 1 84 ? -10.864 -6.442 32.834 1.00 88.75 84 ILE A C 1
ATOM 656 O O . ILE A 1 84 ? -11.274 -5.284 32.844 1.00 88.75 84 ILE A O 1
ATOM 660 N N . TYR A 1 85 ? -10.136 -6.940 33.838 1.00 90.38 85 TYR A N 1
ATOM 661 C CA . TYR A 1 85 ? -9.778 -6.167 35.027 1.00 90.38 85 TYR A CA 1
ATOM 662 C C . TYR A 1 85 ? -8.942 -4.920 34.696 1.00 90.38 85 TYR A C 1
ATOM 664 O O . TYR A 1 85 ? -9.238 -3.825 35.176 1.00 90.38 85 TYR A O 1
ATOM 672 N N . ASP A 1 86 ? -7.926 -5.067 33.843 1.00 91.44 86 ASP A N 1
ATOM 673 C CA . ASP A 1 86 ? -7.054 -3.959 33.442 1.00 91.44 86 ASP A CA 1
ATOM 674 C C . ASP A 1 86 ? -7.818 -2.919 32.617 1.00 91.44 86 ASP A C 1
ATOM 676 O O . ASP A 1 86 ? -7.626 -1.715 32.801 1.00 91.44 86 ASP A O 1
ATOM 680 N N . ILE A 1 87 ? -8.733 -3.383 31.759 1.00 91.12 87 ILE A N 1
ATOM 681 C CA . ILE A 1 87 ? -9.624 -2.522 30.974 1.00 91.12 87 ILE A CA 1
ATOM 682 C C . ILE A 1 87 ? -10.505 -1.683 31.909 1.00 91.12 87 ILE A C 1
ATOM 684 O O . ILE A 1 87 ? -10.519 -0.457 31.796 1.00 91.12 87 ILE A O 1
ATOM 688 N N . GLY A 1 88 ? -11.157 -2.310 32.895 1.00 92.25 88 GLY A N 1
ATOM 689 C CA . GLY A 1 88 ? -11.965 -1.603 33.896 1.00 92.25 88 GLY A CA 1
ATOM 690 C C . GLY A 1 88 ? -11.153 -0.612 34.735 1.00 92.25 88 GLY A C 1
ATOM 691 O O . GLY A 1 88 ? -11.616 0.491 35.030 1.00 92.25 88 GLY A O 1
ATOM 692 N N . LYS A 1 89 ? -9.904 -0.952 35.075 1.00 93.69 89 LYS A N 1
ATOM 693 C CA . LYS A 1 89 ? -8.989 -0.042 35.779 1.00 93.69 89 LYS A CA 1
ATOM 694 C C . LYS A 1 89 ? -8.649 1.191 34.938 1.00 93.69 89 LYS A C 1
ATOM 696 O O . LYS A 1 89 ? -8.637 2.299 35.475 1.00 93.69 89 LYS A O 1
ATOM 701 N N . SER A 1 90 ? -8.382 1.015 33.643 1.00 92.25 90 SER A N 1
ATOM 702 C CA . SER A 1 90 ? -8.107 2.137 32.741 1.00 92.25 90 SER A CA 1
ATOM 703 C C . SER A 1 90 ? -9.331 3.026 32.547 1.00 92.25 90 SER A C 1
ATOM 705 O O . SER A 1 90 ? -9.238 4.245 32.682 1.00 92.25 90 SER A O 1
ATOM 707 N N . TYR A 1 91 ? -10.501 2.422 32.342 1.00 93.62 91 TYR A N 1
ATOM 708 C CA . TYR A 1 91 ? -11.761 3.149 32.224 1.00 93.62 91 TYR A CA 1
ATOM 709 C C . TYR A 1 91 ? -12.057 4.000 33.467 1.00 93.62 91 TYR A C 1
ATOM 711 O O . TYR A 1 91 ? -12.331 5.193 33.351 1.00 93.62 91 TYR A O 1
ATOM 719 N N . ASN A 1 92 ? -11.892 3.442 34.672 1.00 93.75 92 ASN A N 1
ATOM 720 C CA . ASN A 1 92 ? -12.075 4.197 35.916 1.00 93.75 92 ASN A CA 1
ATOM 721 C C . ASN A 1 92 ? -11.140 5.412 36.015 1.00 93.75 92 ASN A C 1
ATOM 723 O O . ASN A 1 92 ? -11.562 6.471 36.478 1.00 93.75 92 ASN A O 1
ATOM 727 N N . ARG A 1 93 ? -9.900 5.299 35.522 1.00 93.56 93 ARG A N 1
ATOM 728 C CA . ARG A 1 93 ? -8.964 6.431 35.449 1.00 93.56 93 ARG A CA 1
ATOM 729 C C . ARG A 1 93 ? -9.480 7.535 34.521 1.00 93.56 93 ARG A C 1
ATOM 731 O O . ARG A 1 93 ? -9.388 8.707 34.876 1.00 93.56 93 ARG A O 1
ATOM 738 N N . PHE A 1 94 ? -10.008 7.192 33.347 1.00 92.69 94 PHE A N 1
ATOM 739 C CA . PHE A 1 94 ? -10.588 8.185 32.434 1.00 92.69 94 PHE A CA 1
ATOM 740 C C . PHE A 1 94 ? -11.873 8.799 32.989 1.00 92.69 94 PHE A C 1
ATOM 742 O O . PHE A 1 94 ? -12.054 10.011 32.900 1.00 92.69 94 PHE A O 1
ATOM 749 N N . ARG A 1 95 ? -12.696 8.005 33.675 1.00 92.00 95 ARG A N 1
ATOM 750 C CA . ARG A 1 95 ? -13.896 8.482 34.367 1.00 92.00 95 ARG A CA 1
ATOM 751 C C . ARG A 1 95 ? -13.572 9.509 35.447 1.00 92.00 95 ARG A C 1
ATOM 753 O O . ARG A 1 95 ? -14.283 10.496 35.606 1.00 92.00 95 ARG A O 1
ATOM 760 N N . GLU A 1 96 ? -12.498 9.300 36.206 1.00 93.88 96 GLU A N 1
ATOM 761 C CA . GLU A 1 96 ? -12.014 10.298 37.163 1.00 93.88 96 GLU A CA 1
ATOM 762 C C . GLU A 1 96 ? -11.555 11.578 36.461 1.00 93.88 96 GLU A C 1
ATOM 764 O O . GLU A 1 96 ? -11.852 12.669 36.939 1.00 93.88 96 GLU A O 1
ATOM 769 N N . LEU A 1 97 ? -10.871 11.480 35.321 1.00 91.44 97 LEU A N 1
ATOM 770 C CA . LEU A 1 97 ? -10.435 12.652 34.557 1.00 91.44 97 LEU A CA 1
ATOM 771 C C . LEU A 1 97 ? -11.612 13.455 33.980 1.00 91.44 97 LEU A C 1
ATOM 773 O O . LEU A 1 97 ? -11.568 14.686 34.020 1.00 91.44 97 LEU A O 1
ATOM 777 N N . HIS A 1 98 ? -12.668 12.779 33.521 1.00 90.88 98 HIS A N 1
ATOM 778 C CA . HIS A 1 98 ? -13.917 13.406 33.075 1.00 90.88 98 HIS A CA 1
ATOM 779 C C . HIS A 1 98 ? -14.629 14.137 34.219 1.00 90.88 98 HIS A C 1
ATOM 781 O O . HIS A 1 98 ? -14.940 15.317 34.089 1.00 90.88 98 HIS A O 1
ATOM 787 N N . LYS A 1 99 ? -14.739 13.520 35.407 1.00 91.06 99 LYS A N 1
ATOM 788 C CA . LYS A 1 99 ? -15.285 14.184 36.612 1.00 91.06 99 LYS A CA 1
ATOM 789 C C . LYS A 1 99 ? -14.548 15.472 36.993 1.00 91.06 99 LYS A C 1
ATOM 791 O O . LYS A 1 99 ? -15.152 16.374 37.563 1.00 91.06 99 LYS A O 1
ATOM 796 N N . HIS A 1 100 ? -13.249 15.554 36.705 1.00 92.44 100 HIS A N 1
ATOM 797 C CA . HIS A 1 100 ? -12.432 16.748 36.945 1.00 92.44 100 HIS A CA 1
ATOM 798 C C . HIS A 1 100 ? -12.417 17.726 35.756 1.00 92.44 100 HIS A C 1
ATOM 800 O O . HIS A 1 100 ? -11.609 18.655 35.755 1.00 92.44 100 HIS A O 1
ATOM 806 N N . ASN A 1 101 ? -13.280 17.526 34.756 1.00 88.62 101 ASN A N 1
ATOM 807 C CA . ASN A 1 101 ? -13.433 18.363 33.566 1.00 88.62 101 ASN A CA 1
ATOM 808 C C . ASN A 1 101 ? -12.134 18.532 32.750 1.00 88.62 101 ASN A C 1
ATOM 810 O O . ASN A 1 101 ? -11.865 19.590 32.184 1.00 88.62 101 ASN A O 1
ATOM 814 N N . LYS A 1 102 ? -11.283 17.493 32.736 1.00 88.50 102 LYS A N 1
ATOM 815 C CA . LYS A 1 102 ? -9.992 17.486 32.017 1.00 88.50 102 LYS A CA 1
ATOM 816 C C . LYS A 1 102 ? -10.064 16.876 30.615 1.00 88.50 102 LYS A C 1
ATOM 818 O O . LYS A 1 102 ? -9.048 16.863 29.927 1.00 88.50 102 LYS A O 1
ATOM 823 N N . ILE A 1 103 ? -11.212 16.323 30.240 1.00 88.56 103 ILE A N 1
ATOM 824 C CA . ILE A 1 103 ? -11.467 15.623 28.975 1.00 88.56 103 ILE A CA 1
ATOM 825 C C . ILE A 1 103 ? -12.740 16.230 28.382 1.00 88.56 103 ILE A C 1
ATOM 827 O O . ILE A 1 103 ? -13.647 16.572 29.144 1.00 88.56 103 ILE A O 1
ATOM 831 N N . SER A 1 104 ? -12.785 16.399 27.059 1.00 90.00 104 SER A N 1
ATOM 832 C CA . SER A 1 104 ? -13.991 16.870 26.363 1.00 90.00 104 SER A CA 1
ATOM 833 C C . SER A 1 104 ? -15.126 15.844 26.475 1.00 90.00 104 SER A C 1
ATOM 835 O O . SER A 1 104 ? -14.869 14.648 26.586 1.00 90.00 104 SER A O 1
ATOM 837 N N . GLU A 1 105 ? -16.382 16.286 26.399 1.00 89.62 105 GLU A N 1
ATOM 838 C CA . GLU A 1 105 ? -17.534 15.371 26.411 1.00 89.62 105 GLU A CA 1
ATOM 839 C C . GLU A 1 105 ? -17.497 14.404 25.216 1.00 89.62 105 GLU A C 1
ATOM 841 O O . GLU A 1 105 ? -17.780 13.222 25.367 1.00 89.62 105 GLU A O 1
ATOM 846 N N . GLU A 1 106 ? -17.059 14.884 24.049 1.00 87.00 106 GLU A N 1
ATOM 847 C CA . GLU A 1 106 ? -16.903 14.065 22.838 1.00 87.00 106 GLU A CA 1
ATOM 848 C C . GLU A 1 106 ? -15.864 12.951 23.039 1.00 87.00 106 GLU A C 1
ATOM 850 O O . GLU A 1 106 ? -16.139 11.782 22.786 1.00 87.00 106 GLU A O 1
ATOM 855 N N . GLU A 1 107 ? -14.697 13.291 23.594 1.00 85.75 107 GLU A N 1
ATOM 856 C CA . GLU A 1 107 ? -13.639 12.315 23.888 1.00 85.75 107 GLU A CA 1
ATOM 857 C C . GLU A 1 107 ? -14.070 11.302 24.958 1.00 85.75 107 GLU A C 1
ATOM 859 O O . GLU A 1 107 ? -13.618 10.157 24.956 1.00 85.75 107 GLU A O 1
ATOM 864 N N . TRP A 1 108 ? -14.922 11.714 25.899 1.00 89.94 108 TRP A N 1
ATOM 865 C CA . TRP A 1 108 ? -15.471 10.815 26.906 1.00 89.94 108 TRP A CA 1
ATOM 866 C C . TRP A 1 108 ? -16.450 9.810 26.297 1.00 89.94 108 TRP A C 1
ATOM 868 O O . TRP A 1 108 ? -16.345 8.624 26.605 1.00 89.94 108 TRP A O 1
ATOM 878 N N . MET A 1 109 ? -17.335 10.257 25.402 1.00 89.62 109 MET A N 1
ATOM 879 C CA . MET A 1 109 ? -18.258 9.377 24.677 1.00 89.62 109 MET A CA 1
ATOM 880 C C . MET A 1 109 ? -17.504 8.310 23.870 1.00 89.62 109 MET A C 1
ATOM 882 O O . MET A 1 109 ? -17.838 7.132 23.971 1.00 89.62 109 MET A O 1
ATOM 886 N N . GLU A 1 110 ? -16.431 8.690 23.165 1.00 89.12 110 GLU A N 1
ATOM 887 C CA . GLU A 1 110 ? -15.564 7.739 22.447 1.00 89.12 110 GLU A CA 1
ATOM 888 C C . GLU A 1 110 ? -14.924 6.704 23.392 1.00 89.12 110 GLU A C 1
ATOM 890 O O . GLU A 1 110 ? -14.815 5.520 23.068 1.00 89.12 110 GLU A O 1
ATOM 895 N N . ILE A 1 111 ? -14.478 7.133 24.579 1.00 90.94 111 ILE A N 1
ATOM 896 C CA . ILE A 1 111 ? -13.878 6.238 25.581 1.00 90.94 111 ILE A CA 1
ATOM 897 C C . ILE A 1 111 ? -14.922 5.281 26.171 1.00 90.94 111 ILE A C 1
ATOM 899 O O . ILE A 1 111 ? -14.589 4.125 26.452 1.00 90.94 111 ILE A O 1
ATOM 903 N N . ASP A 1 112 ? -16.151 5.749 26.381 1.00 91.38 112 ASP A N 1
ATOM 904 C CA . ASP A 1 112 ? -17.252 4.950 26.918 1.00 91.38 112 ASP A CA 1
ATOM 905 C C . ASP A 1 112 ? -17.670 3.855 25.928 1.00 91.38 112 ASP A C 1
ATOM 907 O O . ASP A 1 112 ? -17.694 2.674 26.278 1.00 91.38 112 ASP A O 1
ATOM 911 N N . GLU A 1 113 ? -17.834 4.209 24.654 1.00 89.38 113 GLU A N 1
ATOM 912 C CA . GLU A 1 113 ? -18.118 3.261 23.572 1.00 89.38 113 GLU A CA 1
ATOM 913 C C . GLU A 1 113 ? -16.974 2.245 23.369 1.00 89.38 113 GLU A C 1
ATOM 915 O O . GLU A 1 113 ? -17.189 1.029 23.256 1.00 89.38 113 GLU A O 1
ATOM 920 N N . ALA A 1 114 ? -15.721 2.710 23.421 1.00 88.81 114 ALA A N 1
ATOM 921 C CA . ALA A 1 114 ? -14.548 1.839 23.383 1.00 88.81 114 ALA A CA 1
ATOM 922 C C . ALA A 1 114 ? -14.506 0.860 24.569 1.00 88.81 114 ALA A C 1
ATOM 924 O O . ALA A 1 114 ? -14.042 -0.273 24.432 1.00 88.81 114 ALA A O 1
ATOM 925 N N . TYR A 1 115 ? -14.979 1.265 25.747 1.00 91.06 115 TYR A N 1
ATOM 926 C CA . TYR A 1 115 ? -15.054 0.384 26.907 1.00 91.06 115 TYR A CA 1
ATOM 927 C C . TYR A 1 115 ? -16.143 -0.681 26.745 1.00 91.06 115 TYR A C 1
ATOM 929 O O . TYR A 1 115 ? -15.872 -1.861 26.991 1.00 91.06 115 TYR A O 1
ATOM 937 N N . GLU A 1 116 ? -17.338 -0.305 26.284 1.00 89.19 116 GLU A N 1
ATOM 938 C CA . GLU A 1 116 ? -18.441 -1.246 26.060 1.00 89.19 116 GLU A CA 1
ATOM 939 C C . GLU A 1 116 ? -18.086 -2.324 25.026 1.00 89.19 116 GLU A C 1
ATOM 941 O O . GLU A 1 116 ? -18.326 -3.516 25.259 1.00 89.19 116 GLU A O 1
ATOM 946 N N . SER A 1 117 ? -17.439 -1.935 23.923 1.00 86.69 117 SER A N 1
ATOM 947 C CA . SER A 1 117 ? -17.010 -2.867 22.871 1.00 86.69 117 SER A CA 1
ATOM 948 C C . SER A 1 117 ? -15.957 -3.876 23.353 1.00 86.69 117 SER A C 1
ATOM 950 O O . SER A 1 117 ? -15.987 -5.047 22.959 1.00 86.69 117 SER A O 1
ATOM 952 N N . LEU A 1 118 ? -15.054 -3.466 24.252 1.00 88.69 118 LEU A N 1
ATOM 953 C CA . LEU A 1 118 ? -13.989 -4.322 24.786 1.00 88.69 118 LEU A CA 1
ATOM 954 C C . LEU A 1 118 ? -14.407 -5.172 25.995 1.00 88.69 118 LEU A C 1
ATOM 956 O O . LEU A 1 118 ? -13.722 -6.153 26.305 1.00 88.69 118 LEU A O 1
ATOM 960 N N . LEU A 1 119 ? -15.500 -4.826 26.681 1.00 88.06 119 LEU A N 1
ATOM 961 C CA . LEU A 1 119 ? -15.961 -5.530 27.882 1.00 88.06 119 LEU A CA 1
ATOM 962 C C . LEU A 1 119 ? -16.437 -6.956 27.571 1.00 88.06 119 LEU A C 1
ATOM 964 O O . LEU A 1 119 ? -16.204 -7.881 28.352 1.00 88.06 119 LEU A O 1
ATOM 968 N N . ASN A 1 120 ? -17.095 -7.148 26.426 1.00 86.44 120 ASN A N 1
ATOM 969 C CA . ASN A 1 120 ? -17.607 -8.447 26.006 1.00 86.44 120 ASN A CA 1
ATOM 970 C C . ASN A 1 120 ? -16.569 -9.199 25.164 1.00 86.44 120 ASN A C 1
ATOM 972 O O . ASN A 1 120 ? -16.240 -8.789 24.056 1.00 86.44 120 ASN A O 1
ATOM 976 N N . GLU A 1 121 ? -16.103 -10.351 25.649 1.00 83.81 121 GLU A N 1
ATOM 977 C CA . GLU A 1 121 ? -15.051 -11.144 24.998 1.00 83.81 121 GLU A CA 1
ATOM 978 C C . GLU A 1 121 ? -15.401 -11.564 23.558 1.00 83.81 121 GLU A C 1
ATOM 980 O O . GLU A 1 121 ? -14.531 -11.593 22.688 1.00 83.81 121 GLU A O 1
ATOM 985 N N . LYS A 1 122 ? -16.684 -11.825 23.265 1.00 84.69 122 LYS A N 1
ATOM 986 C CA . LYS A 1 122 ? -17.129 -12.164 21.902 1.00 84.69 122 LYS A CA 1
ATOM 987 C C . LYS A 1 122 ? -17.087 -10.957 20.967 1.00 84.69 122 LYS A C 1
ATOM 989 O O . LYS A 1 122 ? -16.659 -11.094 19.824 1.00 84.69 122 LYS A O 1
ATOM 994 N N . VAL A 1 123 ? -17.521 -9.794 21.455 1.00 85.12 123 VAL A N 1
ATOM 995 C CA . VAL A 1 123 ? -17.523 -8.537 20.687 1.00 85.12 123 VAL A CA 1
ATOM 996 C C . VAL A 1 123 ? -16.091 -8.080 20.457 1.00 85.12 123 VAL A C 1
ATOM 998 O O . VAL A 1 123 ? -15.720 -7.826 19.320 1.00 85.12 123 VAL A O 1
ATOM 1001 N N . ARG A 1 124 ? -15.249 -8.130 21.492 1.00 86.00 124 ARG A N 1
ATOM 1002 C CA . ARG A 1 124 ? -13.809 -7.877 21.418 1.00 86.00 124 ARG A CA 1
ATOM 1003 C C . ARG A 1 124 ? -13.105 -8.783 20.409 1.00 86.00 124 ARG A C 1
ATOM 1005 O O . ARG A 1 124 ? -12.302 -8.315 19.609 1.00 86.00 124 ARG A O 1
ATOM 1012 N N . GLY A 1 125 ? -13.427 -10.077 20.420 1.00 83.50 125 GLY A N 1
ATOM 1013 C CA . GLY A 1 125 ? -12.905 -11.028 19.443 1.00 83.50 125 GLY A CA 1
ATOM 1014 C C . GLY A 1 125 ? -13.291 -10.652 18.013 1.00 83.50 125 GLY A C 1
ATOM 1015 O O . GLY A 1 125 ? -12.447 -10.709 17.129 1.00 83.50 125 GLY A O 1
ATOM 1016 N N . ASN A 1 126 ? -14.533 -10.229 17.778 1.00 85.69 126 ASN A N 1
ATOM 1017 C CA . ASN A 1 126 ? -14.969 -9.766 16.462 1.00 85.69 126 ASN A CA 1
ATOM 1018 C C . ASN A 1 126 ? -14.324 -8.424 16.076 1.00 85.69 126 ASN A C 1
ATOM 1020 O O . ASN A 1 126 ? -13.880 -8.282 14.938 1.00 85.69 126 ASN A O 1
ATOM 1024 N N . TYR A 1 127 ? -14.188 -7.500 17.025 1.00 85.00 127 TYR A N 1
ATOM 1025 C CA . TYR A 1 127 ? -13.555 -6.198 16.844 1.00 85.00 127 TYR A CA 1
ATOM 1026 C C . TYR A 1 127 ? -12.095 -6.311 16.392 1.00 85.00 127 TYR A C 1
ATOM 1028 O O . TYR A 1 127 ? -11.683 -5.639 15.447 1.00 85.00 127 TYR A O 1
ATOM 1036 N N . ASP A 1 128 ? -11.324 -7.230 16.981 1.00 84.44 128 ASP A N 1
ATOM 1037 C CA . ASP A 1 128 ? -9.925 -7.467 16.603 1.00 84.44 128 ASP A CA 1
ATOM 1038 C C . ASP A 1 128 ? -9.752 -7.832 15.108 1.00 84.44 128 ASP A C 1
ATOM 1040 O O . ASP A 1 128 ? -8.732 -7.487 14.501 1.00 84.44 128 ASP A O 1
ATOM 1044 N N . PHE A 1 129 ? -10.720 -8.534 14.505 1.00 83.44 129 PHE A N 1
ATOM 1045 C CA . PHE A 1 129 ? -10.631 -9.009 13.115 1.00 83.44 129 PHE A CA 1
ATOM 1046 C C . PHE A 1 129 ? -11.418 -8.161 12.111 1.00 83.44 129 PHE A C 1
ATOM 1048 O O . PHE A 1 129 ? -10.975 -8.023 10.971 1.00 83.44 129 PHE A O 1
ATOM 1055 N N . TRP A 1 130 ? -12.564 -7.617 12.516 1.00 79.25 130 TRP A N 1
ATOM 1056 C CA . TRP A 1 130 ? -13.519 -6.939 11.631 1.00 79.25 130 TRP A CA 1
ATOM 1057 C C . TRP A 1 130 ? -13.701 -5.456 11.952 1.00 79.25 130 TRP A C 1
ATOM 1059 O O . TRP A 1 130 ? -14.097 -4.699 11.074 1.00 79.25 130 TRP A O 1
ATOM 1069 N N . GLY A 1 131 ? -13.349 -5.016 13.162 1.00 80.88 131 GLY A N 1
ATOM 1070 C CA . GLY A 1 131 ? -13.681 -3.683 13.656 1.00 80.88 131 GLY A CA 1
ATOM 1071 C C . GLY A 1 131 ? -15.071 -3.607 14.281 1.00 80.88 131 GLY A C 1
ATOM 1072 O O . GLY A 1 131 ? -15.621 -4.613 14.722 1.00 80.88 131 GLY A O 1
ATOM 1073 N N . GLU A 1 132 ? -15.625 -2.400 14.332 1.00 74.62 132 GLU A N 1
ATOM 1074 C CA . GLU A 1 132 ? -16.919 -2.114 14.968 1.00 74.62 132 GLU A CA 1
ATOM 1075 C C . GLU A 1 132 ? -18.081 -2.881 14.331 1.00 74.62 132 GLU A C 1
ATOM 1077 O O . GLU A 1 132 ? -18.965 -3.371 15.034 1.00 74.62 132 GLU A O 1
ATOM 1082 N N . GLU A 1 133 ? -18.052 -3.063 13.007 1.00 76.88 133 GLU A N 1
ATOM 1083 C CA . GLU A 1 133 ? -19.091 -3.793 12.288 1.00 76.88 133 GLU A CA 1
ATOM 1084 C C . GLU A 1 133 ? -18.619 -5.191 11.857 1.00 76.88 133 GLU A C 1
ATOM 1086 O O . GLU A 1 133 ? -17.690 -5.357 11.065 1.00 76.88 133 GLU A O 1
ATOM 1091 N N . GLU A 1 134 ? -19.315 -6.232 12.324 1.00 76.19 134 GLU A N 1
ATOM 1092 C CA . GLU A 1 134 ? -19.082 -7.601 11.858 1.00 76.19 134 GLU A CA 1
ATOM 1093 C C . GLU A 1 134 ? -19.585 -7.768 10.413 1.00 76.19 134 GLU A C 1
ATOM 1095 O O . GLU A 1 134 ? -20.776 -7.623 10.122 1.00 76.19 134 GLU A O 1
ATOM 1100 N N . MET A 1 135 ? -18.683 -8.130 9.500 1.00 77.50 135 MET A N 1
ATOM 1101 C CA . MET A 1 135 ? -19.035 -8.499 8.128 1.00 77.50 135 MET A CA 1
ATOM 1102 C C . MET A 1 135 ? -19.452 -9.972 8.054 1.00 77.50 135 MET A C 1
ATOM 1104 O O . MET A 1 135 ? -18.783 -10.844 8.612 1.00 77.50 135 MET A O 1
ATOM 1108 N N . LYS A 1 136 ? -20.535 -10.283 7.328 1.00 79.31 136 LYS A N 1
ATOM 1109 C CA . LYS A 1 136 ? -21.038 -11.662 7.183 1.00 79.31 136 LYS A CA 1
ATOM 1110 C C . LYS A 1 136 ? -21.184 -12.082 5.724 1.00 79.31 136 LYS A C 1
ATOM 1112 O O . LYS A 1 136 ? -21.638 -11.324 4.875 1.00 79.31 136 LYS A O 1
ATOM 1117 N N . GLY A 1 137 ? -20.848 -13.344 5.454 1.00 81.00 137 GLY A N 1
ATOM 1118 C CA . GLY A 1 137 ? -21.137 -14.013 4.186 1.00 81.00 137 GLY A CA 1
ATOM 1119 C C . GLY A 1 137 ? -20.510 -13.327 2.969 1.00 81.00 137 GLY A C 1
ATOM 1120 O O . GLY A 1 137 ? -19.297 -13.150 2.899 1.00 81.00 137 GLY A O 1
ATOM 1121 N N . TRP A 1 138 ? -21.350 -12.971 1.997 1.00 82.00 138 TRP A N 1
ATOM 1122 C CA . TRP A 1 138 ? -20.928 -12.415 0.708 1.00 82.00 138 TRP A CA 1
ATOM 1123 C C . TRP A 1 138 ? -20.358 -10.998 0.792 1.00 82.00 138 TRP A C 1
ATOM 1125 O O . TRP A 1 138 ? -19.550 -10.629 -0.060 1.00 82.00 138 TRP A O 1
ATOM 1135 N N . ASP A 1 139 ? -20.713 -10.228 1.823 1.00 83.50 139 ASP A N 1
ATOM 1136 C CA . ASP A 1 139 ? -20.193 -8.871 1.986 1.00 83.50 139 ASP A CA 1
ATOM 1137 C C . ASP A 1 139 ? -18.680 -8.888 2.243 1.00 83.50 139 ASP A C 1
ATOM 1139 O O . ASP A 1 139 ? -17.953 -8.065 1.693 1.00 83.50 139 ASP A O 1
ATOM 1143 N N . VAL A 1 140 ? -18.172 -9.884 2.979 1.00 83.06 140 VAL A N 1
ATOM 1144 C CA . VAL A 1 140 ? -16.725 -10.085 3.180 1.00 83.06 140 VAL A CA 1
ATOM 1145 C C . VAL A 1 140 ? -16.021 -10.258 1.837 1.00 83.06 140 VAL A C 1
ATOM 1147 O O . VAL A 1 140 ? -15.058 -9.555 1.539 1.00 83.06 140 VAL A O 1
ATOM 1150 N N . ALA A 1 141 ? -16.521 -11.183 1.014 1.00 85.69 141 ALA A N 1
ATOM 1151 C CA . ALA A 1 141 ? -15.913 -11.502 -0.270 1.00 85.69 141 ALA A CA 1
ATOM 1152 C C . ALA A 1 141 ? -15.895 -10.284 -1.198 1.00 85.69 141 ALA A C 1
ATOM 1154 O O . ALA A 1 141 ? -14.892 -10.047 -1.861 1.00 85.69 141 ALA A O 1
ATOM 1155 N N . LEU A 1 142 ? -16.968 -9.492 -1.219 1.00 85.94 142 LEU A N 1
ATOM 1156 C CA . LEU A 1 142 ? -17.063 -8.315 -2.078 1.00 85.94 142 LEU A CA 1
ATOM 1157 C C . LEU A 1 142 ? -16.166 -7.165 -1.628 1.00 85.94 142 LEU A C 1
ATOM 1159 O O . LEU A 1 142 ? -15.511 -6.570 -2.478 1.00 85.94 142 LEU A O 1
ATOM 1163 N N . ASN A 1 143 ? -16.100 -6.868 -0.327 1.00 86.12 143 ASN A N 1
ATOM 1164 C CA . ASN A 1 143 ? -15.239 -5.793 0.179 1.00 86.12 143 ASN A CA 1
ATOM 1165 C C . ASN A 1 143 ? -13.755 -6.130 -0.030 1.00 86.12 143 ASN A C 1
ATOM 1167 O O . ASN A 1 143 ? -12.999 -5.275 -0.485 1.00 86.12 143 ASN A O 1
ATOM 1171 N N . ILE A 1 144 ? -13.362 -7.389 0.204 1.00 88.25 144 ILE A N 1
ATOM 1172 C CA . ILE A 1 144 ? -12.012 -7.875 -0.111 1.00 88.25 144 ILE A CA 1
ATOM 1173 C C . ILE A 1 144 ? -11.780 -7.765 -1.623 1.00 88.25 144 ILE A C 1
ATOM 1175 O O . ILE A 1 144 ? -10.870 -7.070 -2.064 1.00 88.25 144 ILE A O 1
ATOM 1179 N N . LEU A 1 145 ? -12.632 -8.391 -2.443 1.00 88.94 145 LEU A N 1
ATOM 1180 C CA . LEU A 1 145 ? -12.460 -8.441 -3.897 1.00 88.94 145 LEU A CA 1
ATOM 1181 C C . LEU A 1 145 ? -12.383 -7.049 -4.535 1.00 88.94 145 LEU A C 1
ATOM 1183 O O . LEU A 1 145 ? -11.619 -6.870 -5.482 1.00 88.94 145 LEU A O 1
ATOM 1187 N N . LEU A 1 146 ? -13.137 -6.072 -4.024 1.00 89.88 146 LEU A N 1
ATOM 1188 C CA . LEU A 1 146 ? -13.127 -4.701 -4.528 1.00 89.88 146 LEU A CA 1
ATOM 1189 C C . LEU A 1 146 ? -11.715 -4.110 -4.511 1.00 89.88 146 LEU A C 1
ATOM 1191 O O . LEU A 1 146 ? -11.273 -3.600 -5.540 1.00 89.88 146 LEU A O 1
ATOM 1195 N N . TYR A 1 147 ? -11.000 -4.227 -3.387 1.00 89.81 147 TYR A N 1
ATOM 1196 C CA . TYR A 1 147 ? -9.616 -3.766 -3.278 1.00 89.81 147 TYR A CA 1
ATOM 1197 C C . TYR A 1 147 ? -8.742 -4.436 -4.341 1.00 89.81 147 TYR A C 1
ATOM 1199 O O . TYR A 1 147 ? -8.065 -3.755 -5.117 1.00 89.81 147 TYR A O 1
ATOM 1207 N N . TYR A 1 148 ? -8.800 -5.769 -4.433 1.00 91.31 148 TYR A N 1
ATOM 1208 C CA . TYR A 1 148 ? -7.885 -6.502 -5.306 1.00 91.31 148 TYR A CA 1
ATOM 1209 C C . TYR A 1 148 ? -8.168 -6.292 -6.789 1.00 91.31 148 TYR A C 1
ATOM 1211 O O . TYR A 1 148 ? -7.234 -6.169 -7.581 1.00 91.31 148 TYR A O 1
ATOM 1219 N N . VAL A 1 149 ? -9.436 -6.224 -7.191 1.00 91.62 149 VAL A N 1
ATOM 1220 C CA . VAL A 1 149 ? -9.816 -5.951 -8.583 1.00 91.62 149 VAL A CA 1
ATOM 1221 C C . VAL A 1 149 ? -9.398 -4.541 -8.971 1.00 91.62 149 VAL A C 1
ATOM 1223 O O . VAL A 1 149 ? -8.794 -4.344 -10.025 1.00 91.62 149 VAL A O 1
ATOM 1226 N N . LEU A 1 150 ? -9.666 -3.563 -8.108 1.00 91.12 150 LEU A N 1
ATOM 1227 C CA . LEU A 1 150 ? -9.368 -2.167 -8.388 1.00 91.12 150 LEU A CA 1
ATOM 1228 C C . LEU A 1 150 ? -7.856 -1.941 -8.510 1.00 91.12 150 LEU A C 1
ATOM 1230 O O . LEU A 1 150 ? -7.395 -1.384 -9.508 1.00 91.12 150 LEU A O 1
ATOM 1234 N N . TRP A 1 151 ? -7.067 -2.455 -7.566 1.00 90.06 151 TRP A N 1
ATOM 1235 C CA . TRP A 1 151 ? -5.610 -2.361 -7.637 1.00 90.06 151 TRP A CA 1
ATOM 1236 C C . TRP A 1 151 ? -5.006 -3.222 -8.748 1.00 90.06 151 TRP A C 1
ATOM 1238 O O . TRP A 1 151 ? -4.044 -2.777 -9.367 1.00 90.06 151 TRP A O 1
ATOM 1248 N N . SER A 1 152 ? -5.597 -4.369 -9.104 1.00 88.56 152 SER A N 1
ATOM 1249 C CA . SER A 1 152 ? -5.190 -5.125 -10.302 1.00 88.56 152 SER A CA 1
ATOM 1250 C C . SER A 1 152 ? -5.364 -4.298 -11.571 1.00 88.56 152 SER A C 1
ATOM 1252 O O . SER A 1 152 ? -4.458 -4.254 -12.400 1.00 88.56 152 SER A O 1
ATOM 1254 N N . CYS A 1 153 ? -6.499 -3.608 -11.720 1.00 89.38 153 CYS A N 1
ATOM 1255 C CA . CYS A 1 153 ? -6.763 -2.734 -12.862 1.00 89.38 153 CYS A CA 1
ATOM 1256 C C . CYS A 1 153 ? -5.759 -1.577 -12.930 1.00 89.38 153 CYS A C 1
ATOM 1258 O O . CYS A 1 153 ? -5.204 -1.318 -13.998 1.00 89.38 153 CYS A O 1
ATOM 1260 N N . ILE A 1 154 ? -5.483 -0.917 -11.800 1.00 87.75 154 ILE A N 1
ATOM 1261 C CA . ILE A 1 154 ? -4.488 0.164 -11.716 1.00 87.75 154 ILE A CA 1
ATOM 1262 C C . ILE A 1 154 ? -3.098 -0.360 -12.079 1.00 87.75 154 ILE A C 1
ATOM 1264 O O . ILE A 1 154 ? -2.429 0.191 -12.954 1.00 87.75 154 ILE A O 1
ATOM 1268 N N . SER A 1 155 ? -2.669 -1.450 -11.444 1.00 85.50 155 SER A N 1
ATOM 1269 C CA . SER A 1 155 ? -1.379 -2.085 -11.696 1.00 85.50 155 SER A CA 1
ATOM 1270 C C . SER A 1 155 ? -1.222 -2.508 -13.154 1.00 85.50 155 SER A C 1
ATOM 1272 O O . SER A 1 155 ? -0.174 -2.263 -13.754 1.00 85.50 155 SER A O 1
ATOM 1274 N N . TYR A 1 156 ? -2.265 -3.080 -13.756 1.00 84.69 156 TYR A N 1
ATOM 1275 C CA . TYR A 1 156 ? -2.275 -3.466 -15.162 1.00 84.69 156 TYR A CA 1
ATOM 1276 C C . TYR A 1 156 ? -2.184 -2.252 -16.096 1.00 84.69 156 TYR A C 1
ATOM 1278 O O . TYR A 1 156 ? -1.371 -2.250 -17.024 1.00 84.69 156 TYR A O 1
ATOM 1286 N N . ALA A 1 157 ? -2.966 -1.200 -15.836 1.00 83.88 157 ALA A N 1
ATOM 1287 C CA . ALA A 1 157 ? -2.957 0.025 -16.633 1.00 83.88 157 ALA A CA 1
ATOM 1288 C C . ALA A 1 157 ? -1.579 0.704 -16.618 1.00 83.88 157 ALA A C 1
ATOM 1290 O O . ALA A 1 157 ? -1.064 1.076 -17.672 1.00 83.88 157 ALA A O 1
ATOM 1291 N N . LEU A 1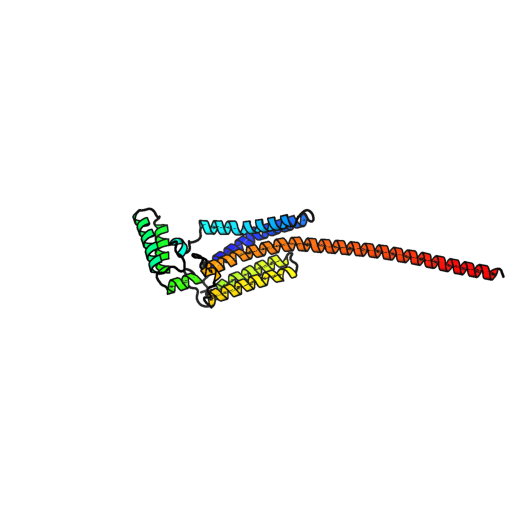 158 ? -0.943 0.796 -15.448 1.00 78.31 158 LEU A N 1
ATOM 1292 C CA . LEU A 1 158 ? 0.403 1.362 -15.310 1.00 78.31 158 LEU A CA 1
ATOM 1293 C C . LEU A 1 158 ? 1.465 0.480 -15.973 1.00 78.31 158 LEU A C 1
ATOM 1295 O O . LEU A 1 158 ? 2.381 0.996 -16.609 1.00 78.31 158 LEU A O 1
ATOM 1299 N N . SER A 1 159 ? 1.305 -0.843 -15.889 1.00 74.50 159 SER A N 1
ATOM 1300 C CA . SER A 1 159 ? 2.223 -1.804 -16.508 1.00 74.50 159 SER A CA 1
ATOM 1301 C C . SER A 1 159 ? 2.224 -1.729 -18.033 1.00 74.50 159 SER A C 1
ATOM 1303 O O . SER A 1 159 ? 3.282 -1.789 -18.662 1.00 74.50 159 SER A O 1
ATOM 1305 N N . ARG A 1 160 ? 1.049 -1.543 -18.646 1.00 68.00 160 ARG A N 1
ATOM 1306 C CA . ARG A 1 160 ? 0.879 -1.520 -20.107 1.00 68.00 160 ARG A CA 1
ATOM 1307 C C . ARG A 1 160 ? 1.618 -0.368 -20.796 1.00 68.00 160 ARG A C 1
ATOM 1309 O O . ARG A 1 160 ? 1.942 -0.484 -21.975 1.00 68.00 160 ARG A O 1
ATOM 1316 N N . HIS A 1 161 ? 1.885 0.730 -20.090 1.00 61.12 161 HIS A N 1
ATOM 1317 C CA . HIS A 1 161 ? 2.427 1.956 -20.684 1.00 61.12 161 HIS A CA 1
ATOM 1318 C C . HIS A 1 161 ? 3.952 2.114 -20.608 1.00 61.12 161 HIS A C 1
ATOM 1320 O O . HIS A 1 161 ? 4.457 3.151 -21.042 1.00 61.12 161 HIS A O 1
ATOM 1326 N N . GLY A 1 162 ? 4.707 1.120 -20.128 1.00 54.19 162 GLY A N 1
ATOM 1327 C CA . GLY A 1 162 ? 6.168 1.246 -20.144 1.00 54.19 162 GLY A CA 1
ATOM 1328 C C . GLY A 1 162 ? 6.980 0.242 -19.343 1.00 54.19 162 GLY A C 1
ATOM 1329 O O . GLY A 1 162 ? 8.137 0.544 -19.065 1.00 54.19 162 GLY A O 1
ATOM 1330 N N . LEU A 1 163 ? 6.423 -0.910 -18.954 1.00 58.34 163 LEU A N 1
ATOM 1331 C CA . LEU A 1 163 ? 7.196 -1.911 -18.220 1.00 58.34 163 LEU A CA 1
ATOM 1332 C C . LEU A 1 163 ? 7.534 -3.135 -19.060 1.00 58.34 163 LEU A C 1
ATOM 1334 O O . LEU A 1 163 ? 6.700 -3.609 -19.836 1.00 58.34 163 LEU A O 1
ATOM 1338 N N . PRO A 1 164 ? 8.749 -3.680 -18.895 1.00 57.88 164 PRO A N 1
ATOM 1339 C CA . PRO A 1 164 ? 9.086 -4.959 -19.481 1.00 57.88 164 PRO A CA 1
ATOM 1340 C C . PRO A 1 164 ? 8.197 -6.046 -18.881 1.00 57.88 164 PRO A C 1
ATOM 1342 O O . PRO A 1 164 ? 7.860 -6.024 -17.695 1.00 57.88 164 PRO A O 1
ATOM 1345 N N . ALA A 1 165 ? 7.885 -7.068 -19.679 1.00 59.78 165 ALA A N 1
ATOM 1346 C CA . ALA A 1 165 ? 7.121 -8.234 -19.231 1.00 59.78 165 ALA A CA 1
ATOM 1347 C C . ALA A 1 165 ? 7.691 -8.871 -17.940 1.00 59.78 165 ALA A C 1
ATOM 1349 O O . ALA A 1 165 ? 6.952 -9.493 -17.181 1.00 59.78 165 ALA A O 1
ATOM 1350 N N . LYS A 1 166 ? 8.984 -8.659 -17.647 1.00 61.66 166 LYS A N 1
ATOM 1351 C CA . LYS A 1 166 ? 9.679 -9.143 -16.446 1.00 61.66 166 LYS A CA 1
ATOM 1352 C C . LYS A 1 166 ? 9.279 -8.438 -15.143 1.00 61.66 166 LYS A C 1
ATOM 1354 O O . LYS A 1 166 ? 9.322 -9.084 -14.103 1.00 61.66 166 LYS A O 1
ATOM 1359 N N . THR A 1 167 ? 8.829 -7.181 -15.161 1.00 62.44 167 THR A N 1
ATOM 1360 C CA . THR A 1 167 ? 8.433 -6.481 -13.920 1.00 62.44 167 THR A CA 1
ATOM 1361 C C . THR A 1 167 ? 7.141 -7.049 -13.321 1.00 62.44 167 THR A C 1
ATOM 1363 O O . THR A 1 167 ? 6.951 -7.048 -12.105 1.00 62.44 167 THR A O 1
ATOM 1366 N N . SER A 1 168 ? 6.284 -7.638 -14.162 1.00 63.94 168 SER A N 1
ATOM 1367 C CA . SER A 1 168 ? 5.077 -8.345 -13.714 1.00 63.94 168 SER A CA 1
ATOM 1368 C C . SER A 1 168 ? 5.371 -9.528 -12.779 1.00 63.94 168 SER A C 1
ATOM 1370 O O . SER A 1 168 ? 4.526 -9.886 -11.960 1.00 63.94 168 SER A O 1
ATOM 1372 N N . VAL A 1 169 ? 6.580 -10.101 -12.857 1.00 72.94 169 VAL A N 1
ATOM 1373 C CA . VAL A 1 169 ? 6.968 -11.306 -12.113 1.00 72.94 169 VAL A CA 1
ATOM 1374 C C . VAL A 1 169 ? 7.034 -11.058 -10.608 1.00 72.94 169 VAL A C 1
ATOM 1376 O O . VAL A 1 169 ? 6.782 -11.979 -9.847 1.00 72.94 169 VAL A O 1
ATOM 1379 N N . TRP A 1 170 ? 7.320 -9.834 -10.160 1.00 75.19 170 TRP A N 1
ATOM 1380 C CA . TRP A 1 170 ? 7.407 -9.516 -8.728 1.00 75.19 170 TRP A CA 1
ATOM 1381 C C . TRP A 1 170 ? 6.145 -8.852 -8.185 1.00 75.19 170 TRP A C 1
ATOM 1383 O O . TRP A 1 170 ? 5.775 -9.070 -7.034 1.00 75.19 170 TRP A O 1
ATOM 1393 N N . LEU A 1 171 ? 5.445 -8.098 -9.031 1.00 81.88 171 LEU A N 1
ATOM 1394 C CA . LEU A 1 171 ? 4.277 -7.330 -8.624 1.00 81.88 171 LEU A CA 1
ATOM 1395 C C . LEU A 1 171 ? 3.096 -8.221 -8.210 1.00 81.88 171 LEU A C 1
ATOM 1397 O O . LEU A 1 171 ? 2.549 -8.081 -7.115 1.00 81.88 171 LEU A O 1
ATOM 1401 N N . TYR A 1 172 ? 2.711 -9.153 -9.085 1.00 83.75 172 TYR A N 1
ATOM 1402 C CA . TYR A 1 172 ? 1.516 -9.970 -8.884 1.00 83.75 172 TYR A CA 1
ATOM 1403 C C . TYR A 1 172 ? 1.667 -11.013 -7.767 1.00 83.75 172 TYR A C 1
ATOM 1405 O O . TYR A 1 172 ? 0.700 -11.195 -7.029 1.00 83.75 172 TYR A O 1
ATOM 1413 N N . PRO A 1 173 ? 2.831 -11.664 -7.556 1.00 87.94 173 PRO A N 1
ATOM 1414 C CA . PRO A 1 173 ? 2.990 -12.580 -6.427 1.00 87.94 173 PRO A CA 1
ATOM 1415 C C . PRO A 1 173 ? 2.918 -11.895 -5.066 1.00 87.94 173 PRO A C 1
ATOM 1417 O O . PRO A 1 173 ? 2.328 -12.456 -4.149 1.00 87.94 173 PRO A O 1
ATOM 1420 N N . VAL A 1 174 ? 3.468 -10.682 -4.927 1.00 87.88 174 VAL A N 1
ATOM 1421 C CA . VAL A 1 174 ? 3.339 -9.912 -3.679 1.00 87.88 174 VAL A CA 1
ATOM 1422 C C . VAL A 1 174 ? 1.875 -9.572 -3.425 1.00 87.88 174 VAL A C 1
ATOM 1424 O O . VAL A 1 174 ? 1.377 -9.798 -2.326 1.00 87.88 174 VAL A O 1
ATOM 1427 N N . PHE A 1 175 ? 1.163 -9.114 -4.452 1.00 89.00 175 PHE A N 1
ATOM 1428 C CA . PHE A 1 175 ? -0.260 -8.803 -4.355 1.00 89.00 175 PHE A CA 1
ATOM 1429 C C . PHE A 1 175 ? -1.120 -10.028 -4.005 1.00 89.00 175 PHE A C 1
ATOM 1431 O O . PHE A 1 175 ? -1.968 -9.966 -3.116 1.00 89.00 175 PHE A O 1
ATOM 1438 N N . LEU A 1 176 ? -0.848 -11.171 -4.640 1.00 90.00 176 LEU A N 1
ATOM 1439 C CA . LEU A 1 176 ? -1.495 -12.447 -4.336 1.00 90.00 176 LEU A CA 1
ATOM 1440 C C . LEU A 1 176 ? -1.154 -12.937 -2.921 1.00 90.00 176 LEU A C 1
ATOM 1442 O O . LEU A 1 176 ? -2.003 -13.515 -2.248 1.00 90.00 176 LEU A O 1
ATOM 1446 N N . GLY A 1 177 ? 0.070 -12.686 -2.454 1.00 89.75 177 GLY A N 1
ATOM 1447 C CA . GLY A 1 177 ? 0.500 -12.978 -1.091 1.00 89.75 177 GLY A CA 1
ATOM 1448 C C . GLY A 1 177 ? -0.272 -12.169 -0.049 1.00 89.75 177 GLY A C 1
ATOM 1449 O O . GLY A 1 177 ? -0.708 -12.738 0.950 1.00 89.75 177 GLY A O 1
ATOM 1450 N N . VAL A 1 178 ? -0.500 -10.873 -0.299 1.00 90.25 178 VAL A N 1
ATOM 1451 C CA . VAL A 1 178 ? -1.334 -10.019 0.567 1.00 90.25 178 VAL A CA 1
ATOM 1452 C C . VAL A 1 178 ? -2.784 -10.515 0.579 1.00 90.25 178 VAL A C 1
ATOM 1454 O O . VAL A 1 178 ? -3.342 -10.669 1.663 1.00 90.25 178 VAL A O 1
ATOM 1457 N N . LEU A 1 179 ? -3.343 -10.897 -0.578 1.00 90.88 179 LEU A N 1
ATOM 1458 C CA . LEU A 1 179 ? -4.678 -11.509 -0.661 1.00 90.88 179 LEU A CA 1
ATOM 1459 C C . LEU A 1 179 ? -4.774 -12.795 0.158 1.00 90.88 179 LEU A C 1
ATOM 1461 O O . LEU A 1 179 ? -5.691 -12.962 0.960 1.00 90.88 179 LEU A O 1
ATOM 1465 N N . ALA A 1 180 ? -3.830 -13.716 -0.033 1.00 90.38 180 ALA A N 1
ATOM 1466 C CA . ALA A 1 180 ? -3.812 -14.980 0.692 1.00 90.38 180 ALA A CA 1
ATOM 1467 C C . ALA A 1 180 ? -3.696 -14.751 2.205 1.00 90.38 180 ALA A C 1
ATOM 1469 O O . ALA A 1 180 ? -4.368 -15.425 2.986 1.00 90.38 180 ALA A O 1
ATOM 1470 N N . PHE A 1 181 ? -2.885 -13.774 2.617 1.00 89.31 181 PHE A N 1
ATOM 1471 C CA . PHE A 1 181 ? -2.742 -13.382 4.012 1.00 89.31 181 PHE A CA 1
ATOM 1472 C C . PHE A 1 181 ? -4.030 -12.782 4.586 1.00 89.31 181 PHE A C 1
ATOM 1474 O O . PHE A 1 181 ? -4.459 -13.188 5.665 1.00 89.31 181 PHE A O 1
ATOM 1481 N N . GLU A 1 182 ? -4.686 -11.867 3.872 1.00 89.94 182 GLU A N 1
ATOM 1482 C CA . GLU A 1 182 ? -5.953 -11.275 4.305 1.00 89.94 182 GLU A CA 1
ATOM 1483 C C . GLU A 1 182 ? -7.055 -12.329 4.421 1.00 89.94 182 GLU A C 1
ATOM 1485 O O . GLU A 1 182 ? -7.732 -12.403 5.448 1.00 89.94 182 GLU A O 1
ATOM 1490 N N . VAL A 1 183 ? -7.197 -13.193 3.412 1.00 88.12 183 VAL A N 1
ATOM 1491 C CA . VAL A 1 183 ? -8.147 -14.311 3.448 1.00 88.12 183 VAL A CA 1
ATOM 1492 C C . VAL A 1 183 ? -7.830 -15.229 4.624 1.00 88.12 183 VAL A C 1
ATOM 1494 O O . VAL A 1 183 ? -8.757 -15.665 5.306 1.00 88.12 183 VAL A O 1
ATOM 1497 N N . ALA A 1 184 ? -6.550 -15.481 4.919 1.00 86.88 184 ALA A N 1
ATOM 1498 C CA . ALA A 1 184 ? -6.158 -16.310 6.050 1.00 86.88 184 ALA A CA 1
ATOM 1499 C C . ALA A 1 184 ? -6.541 -15.690 7.404 1.00 86.88 184 ALA A C 1
ATOM 1501 O O . ALA A 1 184 ? -7.110 -16.367 8.264 1.00 86.88 184 ALA A O 1
ATOM 1502 N N . VAL A 1 185 ? -6.275 -14.396 7.587 1.00 85.25 185 VAL A N 1
ATOM 1503 C CA . VAL A 1 185 ? -6.593 -13.661 8.819 1.00 85.25 185 VAL A CA 1
ATOM 1504 C C . VAL A 1 185 ? -8.104 -13.518 9.005 1.00 85.25 185 VAL A C 1
ATOM 1506 O O . VAL A 1 185 ? -8.604 -13.823 10.085 1.00 85.25 185 VAL A O 1
ATOM 1509 N N . LYS A 1 186 ? -8.847 -13.116 7.967 1.00 83.00 186 LYS A N 1
ATOM 1510 C CA . LYS A 1 186 ? -10.296 -12.866 8.050 1.00 83.00 186 LYS A CA 1
ATOM 1511 C C . LYS A 1 186 ? -11.124 -14.156 8.074 1.00 83.00 186 LYS A C 1
ATOM 1513 O O . LYS A 1 186 ? -12.059 -14.262 8.863 1.00 83.00 186 LYS A O 1
ATOM 1518 N N . SER A 1 187 ? -10.768 -15.162 7.271 1.00 80.75 187 SER A N 1
ATOM 1519 C CA . SER A 1 187 ? -11.565 -16.399 7.151 1.00 80.75 187 SER A CA 1
ATOM 1520 C C . SER A 1 187 ? -11.236 -17.427 8.229 1.00 80.75 187 SER A C 1
ATOM 1522 O O . SER A 1 187 ? -12.143 -18.046 8.778 1.00 80.75 187 SER A O 1
ATOM 1524 N N . PHE A 1 188 ? -9.954 -17.606 8.568 1.00 80.00 188 PHE A N 1
ATOM 1525 C CA . PHE A 1 188 ? -9.535 -18.592 9.573 1.00 80.00 188 PHE A CA 1
ATOM 1526 C C . PHE A 1 188 ? -9.286 -17.981 10.954 1.00 80.00 188 PHE A C 1
ATOM 1528 O O . PHE A 1 188 ? -8.831 -18.688 11.852 1.00 80.00 188 PHE A O 1
ATOM 1535 N N . ARG A 1 189 ? -9.559 -16.676 11.138 1.00 78.56 189 ARG A N 1
ATOM 1536 C CA . ARG A 1 189 ? -9.233 -15.926 12.368 1.00 78.56 189 ARG A CA 1
ATOM 1537 C C . ARG A 1 189 ? -7.778 -16.144 12.789 1.00 78.56 189 ARG A C 1
ATOM 1539 O O . ARG A 1 189 ? -7.450 -16.225 13.975 1.00 78.56 189 ARG A O 1
ATOM 1546 N N . PHE A 1 190 ? -6.901 -16.287 11.795 1.00 77.81 190 PHE A N 1
ATOM 1547 C CA . PHE A 1 190 ? -5.492 -16.536 12.024 1.00 77.81 190 PHE A CA 1
ATOM 1548 C C . PHE A 1 190 ? -4.882 -15.310 12.704 1.00 77.81 190 PHE A C 1
ATOM 1550 O O . PHE A 1 190 ? -5.027 -14.192 12.215 1.00 77.81 190 PHE A O 1
ATOM 1557 N N . GLN A 1 191 ? -4.205 -15.516 13.835 1.00 75.50 191 GLN A N 1
ATOM 1558 C CA . GLN A 1 191 ? -3.457 -14.467 14.524 1.00 75.50 191 GLN A CA 1
ATOM 1559 C C . GLN A 1 191 ? -1.958 -14.659 14.274 1.00 75.50 191 GLN A C 1
ATOM 1561 O O . GLN A 1 191 ? -1.338 -15.511 14.918 1.00 75.50 191 GLN A O 1
ATOM 1566 N N . PRO A 1 192 ? -1.354 -13.865 13.373 1.00 73.50 192 PRO A N 1
ATOM 1567 C CA . PRO A 1 192 ? 0.084 -13.864 13.164 1.00 73.50 192 PRO A CA 1
ATOM 1568 C C . PRO A 1 192 ? 0.818 -13.578 14.473 1.00 73.50 192 PRO A C 1
ATOM 1570 O O . PRO A 1 192 ? 0.477 -12.643 15.201 1.00 73.50 192 PRO A O 1
ATOM 1573 N N . SER A 1 193 ? 1.872 -14.345 14.747 1.00 74.38 193 SER A N 1
ATOM 1574 C CA . SER A 1 193 ? 2.737 -14.136 15.916 1.00 74.38 193 SER A CA 1
ATOM 1575 C C . SER A 1 193 ? 3.338 -12.728 15.944 1.00 74.38 193 SER A C 1
ATOM 1577 O O . SER A 1 193 ? 3.467 -12.142 17.014 1.00 74.38 193 SER A O 1
ATOM 1579 N N . VAL A 1 194 ? 3.615 -12.152 14.772 1.00 70.19 194 VAL A N 1
ATOM 1580 C CA . VAL A 1 194 ? 4.144 -10.789 14.615 1.00 70.19 194 VAL A CA 1
ATOM 1581 C C . VAL A 1 194 ? 3.191 -9.740 15.203 1.00 70.19 194 VAL A C 1
ATOM 1583 O O . VAL A 1 194 ? 3.633 -8.827 15.894 1.00 70.19 194 VAL A O 1
ATOM 1586 N N . PHE A 1 195 ? 1.875 -9.902 15.029 1.00 70.25 195 PHE A N 1
ATOM 1587 C CA . PHE A 1 195 ? 0.877 -8.995 15.612 1.00 70.25 195 PHE A CA 1
ATOM 1588 C C . PHE A 1 195 ? 0.631 -9.233 17.106 1.00 70.25 195 PHE A C 1
ATOM 1590 O O . PHE A 1 195 ? -0.067 -8.452 17.745 1.00 70.25 195 PHE A O 1
ATOM 1597 N N . ARG A 1 196 ? 1.208 -10.281 17.706 1.00 68.56 196 ARG A N 1
ATOM 1598 C CA . ARG A 1 196 ? 1.203 -10.454 19.167 1.00 68.56 196 ARG A CA 1
ATOM 1599 C C . ARG A 1 196 ? 2.213 -9.532 19.853 1.00 68.56 196 ARG A C 1
ATOM 1601 O O . ARG A 1 196 ? 1.996 -9.155 20.998 1.00 68.56 196 ARG A O 1
ATOM 1608 N N . SER A 1 197 ? 3.293 -9.167 19.163 1.00 72.00 197 SER A N 1
ATOM 1609 C CA . SER A 1 197 ? 4.326 -8.268 19.691 1.00 72.00 197 SER A CA 1
ATOM 1610 C C . SER A 1 197 ? 3.888 -6.802 19.730 1.00 72.00 197 SER A C 1
ATOM 1612 O O . SER A 1 197 ? 4.450 -6.019 20.491 1.00 72.00 197 SER A O 1
ATOM 1614 N N . PHE A 1 198 ? 2.882 -6.424 18.938 1.00 76.00 198 PHE A N 1
ATOM 1615 C CA . PHE A 1 198 ? 2.323 -5.076 18.944 1.00 76.00 198 PHE A CA 1
ATOM 1616 C C . PHE A 1 198 ? 1.154 -4.987 19.925 1.00 76.00 198 PHE A C 1
ATOM 1618 O O . PHE A 1 198 ? 0.185 -5.735 19.820 1.00 76.00 198 PHE A O 1
ATOM 1625 N N . CYS A 1 199 ? 1.237 -4.054 20.877 1.00 74.62 199 CYS A N 1
ATOM 1626 C CA . CYS A 1 199 ? 0.235 -3.959 21.936 1.00 74.62 199 CYS A CA 1
ATOM 1627 C C . CYS A 1 199 ? -1.106 -3.385 21.477 1.00 74.62 199 CYS A C 1
ATOM 1629 O O . CYS A 1 199 ? -2.140 -3.828 21.959 1.00 74.62 199 CYS A O 1
ATOM 1631 N N . THR A 1 200 ? -1.103 -2.411 20.572 1.00 74.94 200 THR A N 1
ATOM 1632 C CA . THR A 1 200 ? -2.323 -1.715 20.137 1.00 74.94 200 THR A CA 1
ATOM 1633 C C . THR A 1 200 ? -2.776 -2.115 18.739 1.00 74.94 200 THR A C 1
ATOM 1635 O O . THR A 1 200 ? -3.933 -1.897 18.410 1.00 74.94 200 THR A O 1
ATOM 1638 N N . LEU A 1 201 ? -1.898 -2.712 17.928 1.00 80.00 201 LEU A N 1
ATOM 1639 C CA . LEU A 1 201 ? -2.184 -3.003 16.526 1.00 80.00 201 LEU A CA 1
ATOM 1640 C C . LEU A 1 201 ? -3.097 -4.227 16.399 1.00 80.00 201 LEU A C 1
ATOM 1642 O O . LEU A 1 201 ? -2.706 -5.343 16.759 1.00 80.00 201 LEU A O 1
ATOM 1646 N N . THR A 1 202 ? -4.300 -4.037 15.860 1.00 82.88 202 THR A N 1
ATOM 1647 C CA . THR A 1 202 ? -5.198 -5.162 15.561 1.00 82.88 202 THR A CA 1
ATOM 1648 C C . THR A 1 202 ? -4.799 -5.848 14.248 1.00 82.88 202 THR A C 1
ATOM 1650 O O . THR A 1 202 ? -4.213 -5.215 13.363 1.00 82.88 202 THR A O 1
ATOM 1653 N N . PRO A 1 203 ? -5.113 -7.146 14.071 1.00 84.06 203 PRO A N 1
ATOM 1654 C CA . PRO A 1 203 ? -4.944 -7.826 12.787 1.00 84.06 203 PRO A CA 1
ATOM 1655 C C . PRO A 1 203 ? -5.584 -7.078 11.605 1.00 84.06 203 PRO A C 1
ATOM 1657 O O . PRO A 1 203 ? -4.960 -6.991 10.547 1.00 84.06 203 PRO A O 1
ATOM 1660 N N . ARG A 1 204 ? -6.774 -6.482 11.798 1.00 84.00 204 ARG A N 1
ATOM 1661 C CA . ARG A 1 204 ? -7.425 -5.601 10.809 1.00 84.00 204 ARG A CA 1
ATOM 1662 C C . ARG A 1 204 ? -6.533 -4.424 10.428 1.00 84.00 204 ARG A C 1
ATOM 1664 O O . ARG A 1 204 ? -6.255 -4.224 9.250 1.00 84.00 204 ARG A O 1
ATOM 1671 N N . GLU A 1 205 ? -6.047 -3.668 11.412 1.00 82.06 205 GLU A N 1
ATOM 1672 C CA . GLU A 1 205 ? -5.161 -2.531 11.151 1.00 82.06 205 GLU A CA 1
ATOM 1673 C C . GLU A 1 205 ? -3.883 -2.964 10.430 1.00 82.06 205 GLU A C 1
ATOM 1675 O O . GLU A 1 205 ? -3.413 -2.255 9.545 1.00 82.06 205 GLU A O 1
ATOM 1680 N N . GLY A 1 206 ? -3.335 -4.134 10.769 1.00 82.81 206 GLY A N 1
ATOM 1681 C CA . GLY A 1 206 ? -2.191 -4.722 10.075 1.00 82.81 206 GLY A CA 1
ATOM 1682 C C . GLY A 1 206 ? -2.449 -4.969 8.584 1.00 82.81 206 GLY A C 1
ATOM 1683 O O . GLY A 1 206 ? -1.593 -4.650 7.758 1.00 82.81 206 GLY A O 1
ATOM 1684 N N . ILE A 1 207 ? -3.633 -5.477 8.225 1.00 87.44 207 ILE A N 1
ATOM 1685 C CA . ILE A 1 207 ? -4.055 -5.638 6.823 1.00 87.44 207 ILE A CA 1
ATOM 1686 C C . ILE A 1 207 ? -4.211 -4.274 6.148 1.00 87.44 207 ILE A C 1
ATOM 1688 O O . ILE A 1 207 ? -3.662 -4.066 5.070 1.00 87.44 207 ILE A O 1
ATOM 1692 N N . MET A 1 208 ? -4.861 -3.310 6.802 1.00 84.62 208 MET A N 1
ATOM 1693 C CA . MET A 1 208 ? -5.003 -1.956 6.250 1.00 84.62 208 MET A CA 1
ATOM 1694 C C . MET A 1 208 ? -3.638 -1.290 6.018 1.00 84.62 208 MET A C 1
ATOM 1696 O O . MET A 1 208 ? -3.439 -0.577 5.036 1.00 84.62 208 MET A O 1
ATOM 1700 N N . TRP A 1 209 ? -2.648 -1.548 6.875 1.00 83.19 209 TRP A N 1
ATOM 1701 C CA . TRP A 1 209 ? -1.269 -1.119 6.637 1.00 83.19 209 TRP A CA 1
ATOM 1702 C C . TRP A 1 20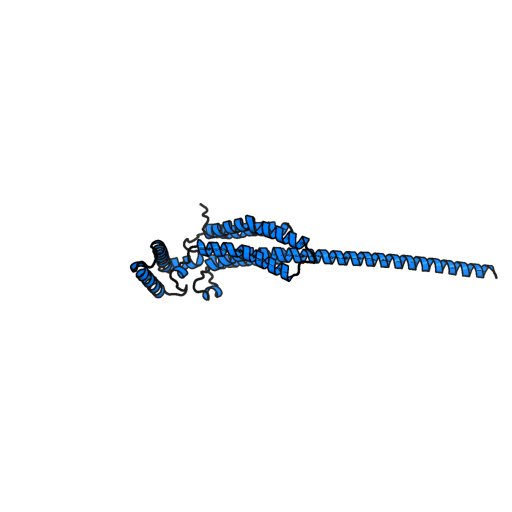9 ? -0.644 -1.790 5.412 1.00 83.19 209 TRP A C 1
ATOM 1704 O O . TRP A 1 209 ? 0.027 -1.105 4.642 1.00 83.19 209 TRP A O 1
ATOM 1714 N N . LEU A 1 210 ? -0.882 -3.086 5.191 1.00 8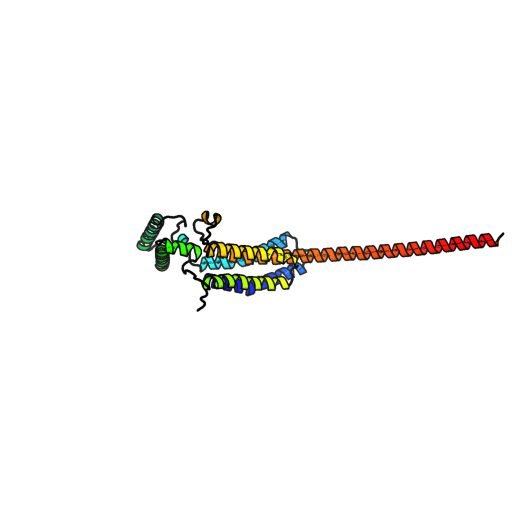7.38 210 LEU A N 1
ATOM 1715 C CA . LEU A 1 210 ? -0.453 -3.772 3.966 1.00 87.38 210 LEU A CA 1
ATOM 1716 C C . LEU A 1 210 ? -1.119 -3.166 2.724 1.00 87.38 210 LEU A C 1
ATOM 1718 O O . LEU A 1 210 ? -0.426 -2.906 1.738 1.00 87.38 210 LEU A O 1
ATOM 1722 N N . HIS A 1 211 ? -2.416 -2.856 2.795 1.00 87.19 211 HIS A N 1
ATOM 1723 C CA . HIS A 1 211 ? -3.153 -2.203 1.709 1.00 87.19 211 HIS A CA 1
ATOM 1724 C C . HIS A 1 211 ? -2.581 -0.827 1.365 1.00 87.19 211 HIS A C 1
ATOM 1726 O O . HIS A 1 211 ? -2.535 -0.442 0.197 1.00 87.19 211 HIS A O 1
ATOM 1732 N N . ARG A 1 212 ? -2.089 -0.098 2.371 1.00 84.62 212 ARG A N 1
ATOM 1733 C CA . ARG A 1 212 ? -1.437 1.211 2.208 1.00 84.62 212 ARG A CA 1
ATOM 1734 C C . ARG A 1 212 ? 0.005 1.092 1.711 1.00 84.62 212 ARG A C 1
ATOM 1736 O O . ARG A 1 212 ? 0.486 1.977 1.008 1.00 84.62 212 ARG A O 1
ATOM 1743 N N . LEU A 1 213 ? 0.696 0.003 2.044 1.00 85.00 213 LEU A N 1
ATOM 1744 C CA . LEU A 1 213 ? 2.084 -0.238 1.649 1.00 85.00 213 LEU A CA 1
ATOM 1745 C C . LEU A 1 213 ? 2.203 -0.768 0.213 1.00 85.00 213 LEU A C 1
ATOM 1747 O O . LEU A 1 213 ? 3.181 -0.461 -0.469 1.00 85.00 213 LEU A O 1
ATOM 1751 N N . TYR A 1 214 ? 1.207 -1.507 -0.284 1.00 87.25 214 TYR A N 1
ATOM 1752 C CA . TYR A 1 214 ? 1.229 -2.040 -1.649 1.00 87.25 214 TYR A CA 1
ATOM 1753 C C . TYR A 1 214 ? 1.356 -0.948 -2.736 1.00 87.25 214 TYR A C 1
ATOM 1755 O O . TYR A 1 214 ? 2.224 -1.076 -3.598 1.00 87.25 214 TYR A O 1
ATOM 1763 N N . PRO A 1 215 ? 0.614 0.172 -2.698 1.00 85.44 215 PRO A N 1
ATOM 1764 C CA . PRO A 1 215 ? 0.744 1.245 -3.694 1.00 85.44 215 PRO A CA 1
ATOM 1765 C C . PRO A 1 215 ? 2.086 1.976 -3.655 1.00 85.44 215 PRO A C 1
ATOM 1767 O O . PRO A 1 215 ? 2.573 2.467 -4.680 1.00 85.44 215 PRO A O 1
ATOM 1770 N N . VAL A 1 216 ? 2.707 2.019 -2.475 1.00 85.38 216 VAL A N 1
ATOM 1771 C CA . VAL A 1 216 ? 4.073 2.517 -2.299 1.00 85.38 216 VAL A CA 1
ATOM 1772 C C . VAL A 1 216 ? 5.047 1.578 -3.002 1.00 85.38 216 VAL A C 1
ATOM 1774 O O . VAL A 1 216 ? 5.812 2.014 -3.860 1.00 85.38 216 VAL A O 1
ATOM 1777 N N . TYR A 1 217 ? 4.952 0.280 -2.714 1.00 86.44 217 TYR A N 1
ATOM 1778 C CA . TYR A 1 217 ? 5.745 -0.760 -3.368 1.00 86.44 217 TYR A CA 1
ATOM 1779 C C . TYR A 1 217 ? 5.581 -0.750 -4.897 1.00 86.44 217 TYR A C 1
ATOM 1781 O O . TYR A 1 217 ? 6.576 -0.746 -5.623 1.00 86.44 217 TYR A O 1
ATOM 1789 N N . LEU A 1 218 ? 4.340 -0.651 -5.386 1.00 85.38 218 LEU A N 1
ATOM 1790 C CA . LEU A 1 218 ? 4.014 -0.504 -6.804 1.00 85.38 218 LEU A CA 1
ATOM 1791 C C . LEU A 1 218 ? 4.756 0.696 -7.403 1.00 85.38 218 LEU A C 1
ATOM 1793 O O . LEU A 1 218 ? 5.477 0.544 -8.381 1.00 85.38 218 LEU A O 1
ATOM 1797 N N . SER A 1 219 ? 4.652 1.876 -6.794 1.00 82.19 219 SER A N 1
ATOM 1798 C CA . SER A 1 219 ? 5.311 3.095 -7.290 1.00 82.19 219 SER A CA 1
ATOM 1799 C C . SER A 1 219 ? 6.835 2.986 -7.314 1.00 82.19 219 SER A C 1
ATOM 1801 O O . SER A 1 219 ? 7.477 3.455 -8.259 1.00 82.19 219 SER A O 1
ATOM 1803 N N . VAL A 1 220 ? 7.427 2.337 -6.309 1.00 82.75 220 VAL A N 1
ATOM 1804 C CA . VAL A 1 220 ? 8.875 2.106 -6.247 1.00 82.75 220 VAL A CA 1
ATOM 1805 C C . VAL A 1 220 ? 9.339 1.225 -7.396 1.00 82.75 220 VAL A C 1
ATOM 1807 O O . VAL A 1 220 ? 10.290 1.570 -8.100 1.00 82.75 220 VAL A O 1
ATOM 1810 N N . ILE A 1 221 ? 8.645 0.113 -7.625 1.00 81.88 221 ILE A N 1
ATOM 1811 C CA . ILE A 1 221 ? 8.966 -0.808 -8.715 1.00 81.88 221 ILE A CA 1
ATOM 1812 C C . ILE A 1 221 ? 8.770 -0.136 -10.065 1.00 81.88 221 ILE A C 1
ATOM 1814 O O . ILE A 1 221 ? 9.663 -0.189 -10.902 1.00 81.88 221 ILE A O 1
ATOM 1818 N N . LEU A 1 222 ? 7.643 0.548 -10.265 1.00 79.31 222 LEU A N 1
ATOM 1819 C CA . LEU A 1 222 ? 7.352 1.236 -11.520 1.00 79.31 222 LEU A CA 1
ATOM 1820 C C . LEU A 1 222 ? 8.447 2.252 -11.868 1.00 79.31 222 LEU A C 1
ATOM 1822 O O . LEU A 1 222 ? 8.913 2.292 -13.004 1.00 79.31 222 LEU A O 1
ATOM 1826 N N . THR A 1 223 ? 8.882 3.060 -10.899 1.00 77.94 223 THR A N 1
ATOM 1827 C CA . THR A 1 223 ? 9.906 4.096 -11.116 1.00 77.94 223 THR A CA 1
ATOM 1828 C C . THR A 1 223 ? 11.301 3.516 -11.325 1.00 77.94 223 THR A C 1
ATOM 1830 O O . THR A 1 223 ? 12.006 3.946 -12.233 1.00 77.94 223 THR A O 1
ATOM 1833 N N . SER A 1 224 ? 11.700 2.529 -10.523 1.00 77.44 22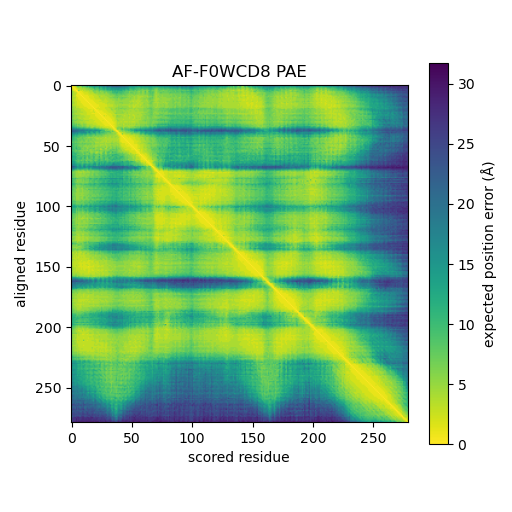4 SER A N 1
ATOM 1834 C CA . SER A 1 224 ? 13.025 1.909 -10.632 1.00 77.44 224 SER A CA 1
ATOM 1835 C C . SER A 1 224 ? 13.179 1.113 -11.927 1.00 77.44 224 SER A C 1
ATOM 1837 O O . SER A 1 224 ? 14.103 1.368 -12.699 1.00 77.44 224 SER A O 1
ATOM 1839 N N . GLU A 1 225 ? 12.251 0.204 -12.215 1.00 78.50 225 GLU A N 1
ATOM 1840 C CA . GLU A 1 225 ? 12.319 -0.675 -13.384 1.00 78.50 225 GLU A CA 1
ATOM 1841 C C . GLU A 1 225 ? 12.198 0.104 -14.692 1.00 78.50 225 GLU A C 1
ATOM 1843 O O . GLU A 1 225 ? 12.961 -0.150 -15.617 1.00 78.50 225 GLU A O 1
ATOM 1848 N N . SER A 1 226 ? 11.308 1.101 -14.774 1.00 74.25 226 SER A N 1
ATOM 1849 C CA . SER A 1 226 ? 11.187 1.909 -15.998 1.00 74.25 226 SER A CA 1
ATOM 1850 C C . SER A 1 226 ? 12.482 2.644 -16.344 1.00 74.25 226 SER A C 1
ATOM 1852 O O . SER A 1 226 ? 12.852 2.711 -17.513 1.00 74.25 226 SER A O 1
ATOM 1854 N N . VAL A 1 227 ? 13.206 3.161 -15.349 1.00 74.31 227 VAL A N 1
ATOM 1855 C CA . VAL A 1 227 ? 14.451 3.900 -15.585 1.00 74.31 227 VAL A CA 1
ATOM 1856 C C . VAL A 1 227 ? 15.610 2.950 -15.891 1.00 74.31 227 VAL A C 1
ATOM 1858 O O . VAL A 1 227 ? 16.318 3.163 -16.874 1.00 74.31 227 VAL A O 1
ATOM 1861 N N . PHE A 1 228 ? 15.792 1.889 -15.098 1.00 74.88 228 PHE A N 1
ATOM 1862 C CA . PHE A 1 228 ? 16.898 0.948 -15.301 1.00 74.88 228 PHE A CA 1
ATOM 1863 C C . PHE A 1 228 ? 16.741 0.115 -16.574 1.00 74.88 228 PHE A C 1
ATOM 1865 O O . PHE A 1 228 ? 17.724 -0.117 -17.276 1.00 74.88 228 PHE A O 1
ATOM 1872 N N . TYR A 1 229 ? 15.522 -0.316 -16.900 1.00 72.38 229 TYR A N 1
ATOM 1873 C CA . TYR A 1 229 ? 15.282 -1.150 -18.073 1.00 72.38 229 TYR A CA 1
ATOM 1874 C C . TYR A 1 229 ? 15.497 -0.379 -19.378 1.00 72.38 229 TYR A C 1
ATOM 1876 O O . TYR A 1 229 ? 16.169 -0.873 -20.280 1.00 72.38 229 TYR A O 1
ATOM 1884 N N . ILE A 1 230 ? 14.991 0.858 -19.468 1.00 71.75 230 ILE A N 1
ATOM 1885 C CA . ILE A 1 230 ? 15.189 1.700 -20.657 1.00 71.75 230 ILE A CA 1
ATOM 1886 C C . ILE A 1 230 ? 16.676 1.997 -20.874 1.00 71.75 230 ILE A C 1
ATOM 1888 O O . ILE A 1 230 ? 17.143 1.966 -22.013 1.00 71.75 230 ILE A O 1
ATOM 1892 N N . ASP A 1 231 ? 17.431 2.259 -19.804 1.00 69.56 231 ASP A N 1
ATOM 1893 C CA . ASP A 1 231 ? 18.872 2.497 -19.915 1.00 69.56 231 ASP A CA 1
ATOM 1894 C C . ASP A 1 231 ? 19.621 1.240 -20.391 1.00 69.56 231 ASP A C 1
ATOM 1896 O O . ASP A 1 231 ? 20.483 1.318 -21.271 1.00 69.56 231 ASP A O 1
ATOM 1900 N N . LEU A 1 232 ? 19.233 0.061 -19.896 1.00 74.50 232 LEU A N 1
ATOM 1901 C CA . LEU A 1 232 ? 19.823 -1.215 -20.295 1.00 74.50 232 LEU A CA 1
ATOM 1902 C C . LEU A 1 232 ? 19.524 -1.563 -21.762 1.00 74.50 232 LEU A C 1
ATOM 1904 O O . LEU A 1 232 ? 20.445 -1.933 -22.490 1.00 74.50 232 LEU A O 1
ATOM 1908 N N . ASP A 1 233 ? 18.290 -1.367 -22.232 1.00 76.25 233 ASP A N 1
ATOM 1909 C CA . ASP A 1 233 ? 17.915 -1.564 -23.640 1.00 76.25 233 ASP A CA 1
ATOM 1910 C C . ASP A 1 233 ? 18.643 -0.573 -24.565 1.00 76.25 233 ASP A C 1
ATOM 1912 O O . ASP A 1 233 ? 19.131 -0.940 -25.640 1.00 76.25 233 ASP A O 1
ATOM 1916 N N . LEU A 1 234 ? 18.774 0.694 -24.156 1.00 77.06 234 LEU A N 1
ATOM 1917 C CA . LEU A 1 234 ? 19.560 1.687 -24.894 1.00 77.06 234 LEU A CA 1
ATOM 1918 C C . LEU A 1 234 ? 21.039 1.295 -24.962 1.00 77.06 234 LEU A C 1
ATOM 1920 O O . LEU A 1 234 ? 21.676 1.471 -26.005 1.00 77.06 234 LEU A O 1
ATOM 1924 N N . HIS A 1 235 ? 21.594 0.764 -23.874 1.00 80.00 235 HIS A N 1
ATOM 1925 C CA . HIS A 1 235 ? 22.971 0.292 -23.826 1.00 80.00 235 HIS A CA 1
ATOM 1926 C C . HIS A 1 235 ? 23.185 -0.937 -24.721 1.00 80.00 235 HIS A C 1
ATOM 1928 O O . HIS A 1 235 ? 24.111 -0.945 -25.534 1.00 80.00 235 HIS A O 1
ATOM 1934 N N . GLN A 1 236 ? 22.293 -1.928 -24.654 1.00 82.25 236 GLN A N 1
ATOM 1935 C CA . GLN A 1 236 ? 22.329 -3.113 -25.514 1.00 82.25 236 GLN A CA 1
ATOM 1936 C C . GLN A 1 236 ? 22.242 -2.743 -26.995 1.00 82.25 236 GLN A C 1
ATOM 1938 O O . GLN A 1 236 ? 23.057 -3.209 -27.788 1.00 82.25 236 GLN A O 1
ATOM 1943 N N . ASN A 1 237 ? 21.331 -1.841 -27.369 1.00 84.81 237 ASN A N 1
ATOM 1944 C CA . ASN A 1 237 ? 21.211 -1.368 -28.748 1.00 84.81 237 ASN A CA 1
ATOM 1945 C C . ASN A 1 237 ? 22.477 -0.646 -29.236 1.00 84.81 237 ASN A C 1
ATOM 1947 O O . ASN A 1 237 ? 22.890 -0.832 -30.383 1.00 84.81 237 ASN A O 1
ATOM 1951 N N . LYS A 1 238 ? 23.129 0.150 -28.376 1.00 86.62 238 LYS A N 1
ATOM 1952 C CA . LYS A 1 238 ? 24.414 0.796 -28.700 1.00 86.62 238 LYS A CA 1
ATOM 1953 C C . LYS A 1 238 ? 25.522 -0.230 -28.928 1.00 86.62 238 LYS A C 1
ATOM 1955 O O . LYS A 1 238 ? 26.244 -0.112 -29.916 1.00 86.62 238 LYS A O 1
ATOM 1960 N N . ILE A 1 239 ? 25.633 -1.238 -28.060 1.00 90.81 239 ILE A N 1
ATOM 1961 C CA . ILE A 1 239 ? 26.605 -2.329 -28.215 1.00 90.81 239 ILE A CA 1
ATOM 1962 C C . ILE A 1 239 ? 26.338 -3.095 -29.511 1.00 90.81 239 ILE A C 1
ATOM 1964 O O . ILE A 1 239 ? 27.263 -3.313 -30.289 1.00 90.81 239 ILE A O 1
ATOM 1968 N N . LEU A 1 240 ? 25.082 -3.457 -29.779 1.00 93.75 240 LEU A N 1
ATOM 1969 C CA . LEU A 1 240 ? 24.707 -4.219 -30.967 1.00 93.75 240 LEU A CA 1
ATOM 1970 C C . LEU A 1 240 ? 25.038 -3.451 -32.252 1.00 93.75 240 LEU A C 1
ATOM 1972 O O . LEU A 1 240 ? 25.566 -4.024 -33.202 1.00 93.75 240 LEU A O 1
ATOM 1976 N N . LYS A 1 241 ? 24.781 -2.139 -32.268 1.00 94.12 241 LYS A N 1
ATOM 1977 C CA . LYS A 1 241 ? 25.140 -1.267 -33.390 1.00 94.12 241 LYS A CA 1
ATOM 1978 C C . LYS A 1 241 ? 26.655 -1.178 -33.573 1.00 94.12 241 LYS A C 1
ATOM 1980 O O . LYS A 1 241 ? 27.128 -1.322 -34.693 1.00 94.12 241 LYS A O 1
ATOM 1985 N N . HIS A 1 242 ? 27.408 -1.019 -32.487 1.00 94.50 242 HIS A N 1
ATOM 1986 C CA . HIS A 1 242 ? 28.869 -1.012 -32.538 1.00 94.50 242 HIS A CA 1
ATOM 1987 C C . HIS A 1 242 ? 29.432 -2.345 -33.063 1.00 94.50 242 HIS A C 1
ATOM 1989 O O . HIS A 1 242 ? 30.319 -2.345 -33.910 1.00 94.50 242 HIS A O 1
ATOM 1995 N N . MET A 1 243 ? 28.888 -3.483 -32.620 1.00 94.06 243 MET A N 1
ATOM 1996 C CA . MET A 1 243 ? 29.258 -4.809 -33.134 1.00 94.06 243 MET A CA 1
ATOM 1997 C C . MET A 1 243 ? 28.903 -4.972 -34.616 1.00 94.06 243 MET A C 1
ATOM 1999 O O . MET A 1 243 ? 29.693 -5.520 -35.379 1.00 94.06 243 MET A O 1
ATOM 2003 N N . LEU A 1 244 ? 27.739 -4.478 -35.045 1.00 96.38 244 LEU A N 1
ATOM 2004 C CA . LEU A 1 244 ? 27.334 -4.493 -36.450 1.00 96.38 244 LEU A CA 1
ATOM 2005 C C . LEU A 1 244 ? 28.290 -3.663 -37.318 1.00 96.38 244 LEU A C 1
ATOM 2007 O O . LEU A 1 244 ? 28.682 -4.108 -38.396 1.00 96.38 244 LEU A O 1
ATOM 2011 N N . ASP A 1 245 ? 28.657 -2.467 -36.861 1.00 95.94 245 ASP A N 1
ATOM 2012 C CA . ASP A 1 245 ? 29.554 -1.568 -37.584 1.00 95.94 245 ASP A CA 1
ATOM 2013 C C . ASP A 1 245 ? 30.983 -2.137 -37.643 1.00 95.94 245 ASP A C 1
ATOM 2015 O O . ASP A 1 245 ? 31.594 -2.131 -38.714 1.00 95.94 245 ASP A O 1
ATOM 2019 N N . ALA A 1 246 ? 31.469 -2.739 -36.551 1.00 94.88 246 ALA A N 1
ATOM 2020 C CA . ALA A 1 246 ? 32.736 -3.471 -36.527 1.00 94.88 246 ALA A CA 1
ATOM 2021 C C . ALA A 1 246 ? 32.729 -4.654 -37.511 1.00 94.88 246 ALA A C 1
ATOM 2023 O O . ALA A 1 246 ? 33.617 -4.755 -38.355 1.00 94.88 246 ALA A O 1
ATOM 2024 N N . ASN A 1 247 ? 31.679 -5.484 -37.497 1.00 95.88 247 ASN A N 1
ATOM 2025 C CA . ASN A 1 247 ? 31.534 -6.606 -38.430 1.00 95.88 247 ASN A CA 1
ATOM 2026 C C . ASN A 1 247 ? 31.497 -6.146 -39.896 1.00 95.88 247 ASN A C 1
ATOM 2028 O O . ASN A 1 247 ? 32.056 -6.811 -40.768 1.00 95.88 247 ASN A O 1
ATOM 2032 N N . LYS A 1 248 ? 30.860 -5.004 -40.191 1.00 96.50 248 LYS A N 1
ATOM 2033 C CA . LYS A 1 248 ? 30.874 -4.409 -41.537 1.00 96.50 248 LYS A CA 1
ATOM 2034 C C . LYS A 1 248 ? 32.268 -3.932 -41.944 1.00 96.50 248 LYS A C 1
ATOM 2036 O O . LYS A 1 248 ? 32.605 -4.074 -43.116 1.00 96.50 248 LYS A O 1
ATOM 2041 N N . SER A 1 249 ? 33.054 -3.372 -41.021 1.00 95.50 249 SER A N 1
ATOM 2042 C CA . SER A 1 249 ? 34.449 -2.983 -41.285 1.00 95.50 249 SER A CA 1
ATOM 2043 C C . SER A 1 249 ? 35.296 -4.205 -41.623 1.00 95.50 249 SER A C 1
ATOM 2045 O O . SER A 1 249 ? 35.879 -4.265 -42.700 1.00 95.50 249 SER A O 1
ATOM 2047 N N . THR A 1 250 ? 35.252 -5.237 -40.778 1.00 95.00 250 THR A N 1
ATOM 2048 C CA . THR A 1 250 ? 35.994 -6.486 -40.995 1.00 95.00 250 THR A CA 1
ATOM 2049 C C . THR A 1 250 ? 35.586 -7.178 -42.297 1.00 95.00 250 THR A C 1
ATOM 2051 O O . THR A 1 250 ? 36.433 -7.686 -43.023 1.00 95.00 250 THR A O 1
ATOM 2054 N N . MET A 1 251 ? 34.296 -7.165 -42.653 1.00 96.19 251 MET A N 1
ATOM 2055 C CA . MET A 1 251 ? 33.836 -7.708 -43.936 1.00 96.19 251 MET A CA 1
ATOM 2056 C C . MET A 1 251 ? 34.443 -6.961 -45.133 1.00 96.19 251 MET A C 1
ATOM 2058 O O . MET A 1 251 ? 34.790 -7.599 -46.126 1.00 96.19 251 MET A O 1
ATOM 2062 N N . LYS A 1 252 ? 34.580 -5.630 -45.059 1.00 96.44 252 LYS A N 1
ATOM 2063 C CA . LYS A 1 252 ? 35.231 -4.840 -46.117 1.00 96.44 252 LYS A CA 1
ATOM 2064 C C . LYS A 1 252 ? 36.718 -5.168 -46.218 1.00 96.44 252 LYS A C 1
ATOM 2066 O O . LYS A 1 252 ? 37.179 -5.454 -47.314 1.00 96.44 252 LYS A O 1
ATOM 2071 N N . GLU A 1 253 ? 37.420 -5.235 -45.089 1.00 95.75 253 GLU A N 1
ATOM 2072 C CA . GLU A 1 253 ? 38.839 -5.619 -45.040 1.00 95.75 253 GLU A CA 1
ATOM 2073 C C . GLU A 1 253 ? 39.075 -7.009 -45.654 1.00 95.75 253 GLU A C 1
ATOM 2075 O O . GLU A 1 253 ? 39.978 -7.187 -46.466 1.00 95.75 253 GLU A O 1
ATOM 2080 N N . ILE A 1 254 ? 38.213 -7.989 -45.356 1.00 95.25 254 ILE A N 1
ATOM 2081 C CA . ILE A 1 254 ? 38.280 -9.327 -45.968 1.00 95.25 254 ILE A CA 1
ATOM 2082 C C . ILE A 1 254 ? 38.032 -9.266 -47.483 1.00 95.25 254 ILE A C 1
ATOM 2084 O O . ILE A 1 254 ? 38.677 -9.991 -48.243 1.00 95.25 254 ILE A O 1
ATOM 2088 N N . GLN A 1 255 ? 37.089 -8.438 -47.944 1.00 95.50 255 GLN A N 1
ATOM 2089 C CA . GLN A 1 255 ? 36.826 -8.271 -49.377 1.00 95.50 255 GLN A CA 1
ATOM 2090 C C . GLN A 1 255 ? 38.002 -7.620 -50.106 1.00 95.50 255 GLN A C 1
ATOM 2092 O O . GLN A 1 255 ? 38.320 -8.053 -51.214 1.00 95.50 255 GLN A O 1
ATOM 2097 N N . ASP A 1 256 ? 38.649 -6.631 -49.497 1.00 95.81 256 ASP A N 1
ATOM 2098 C CA . ASP A 1 256 ? 39.812 -5.957 -50.073 1.00 95.81 256 ASP A CA 1
ATOM 2099 C C . ASP A 1 256 ? 41.024 -6.898 -50.121 1.00 95.81 256 ASP A C 1
ATOM 2101 O O . ASP A 1 256 ? 41.583 -7.096 -51.199 1.00 95.81 256 ASP A O 1
ATOM 2105 N N . LEU A 1 257 ? 41.319 -7.628 -49.037 1.00 94.44 257 LEU A N 1
ATOM 2106 C CA . LEU A 1 257 ? 42.349 -8.679 -49.031 1.00 94.44 257 LEU A CA 1
ATOM 2107 C C . LEU A 1 257 ? 42.078 -9.765 -50.081 1.00 94.44 257 LEU A C 1
ATOM 2109 O O . LEU A 1 257 ? 42.992 -10.247 -50.748 1.00 94.44 257 LEU A O 1
ATOM 2113 N N . LYS A 1 258 ? 40.812 -10.159 -50.270 1.00 94.62 258 LYS A N 1
ATOM 2114 C CA . LYS A 1 258 ? 40.439 -11.130 -51.307 1.00 94.62 258 LYS A CA 1
ATOM 2115 C C . LYS A 1 258 ? 40.698 -10.588 -52.715 1.00 94.62 258 LYS A C 1
ATOM 2117 O O . LYS A 1 258 ? 41.115 -11.365 -53.574 1.00 94.62 258 LYS A O 1
ATOM 2122 N N . ARG A 1 259 ? 40.447 -9.297 -52.964 1.00 92.88 259 ARG A N 1
ATOM 2123 C CA . ARG A 1 259 ? 40.755 -8.651 -54.252 1.00 92.88 259 ARG A CA 1
ATOM 2124 C C . ARG A 1 259 ? 42.260 -8.602 -54.497 1.00 92.88 259 ARG A C 1
ATOM 2126 O O . ARG A 1 259 ? 42.677 -8.992 -55.581 1.00 92.88 259 ARG A O 1
ATOM 2133 N N . GLU A 1 260 ? 43.052 -8.214 -53.500 1.00 93.06 260 GLU A N 1
ATOM 2134 C CA . GLU A 1 260 ? 44.522 -8.194 -53.583 1.00 93.06 260 GLU A CA 1
ATOM 2135 C C . GLU A 1 260 ? 45.107 -9.588 -53.854 1.00 93.06 260 GLU A C 1
ATOM 2137 O O . GLU A 1 260 ? 46.008 -9.762 -54.673 1.00 93.06 260 GLU A O 1
ATOM 2142 N N . LEU A 1 261 ? 44.554 -10.621 -53.216 1.00 91.38 261 LEU A N 1
ATOM 2143 C CA . LEU A 1 261 ? 44.996 -11.999 -53.425 1.00 91.38 261 LEU A CA 1
ATOM 2144 C C . LEU A 1 261 ? 44.605 -12.513 -54.823 1.00 91.38 261 LEU A C 1
ATOM 2146 O O . LEU A 1 261 ? 45.372 -13.242 -55.452 1.00 91.38 261 LEU A O 1
ATOM 2150 N N . GLN A 1 262 ? 43.439 -12.112 -55.344 1.00 89.38 262 GLN A N 1
ATOM 2151 C CA . GLN A 1 262 ? 43.031 -12.413 -56.720 1.00 89.38 262 GLN A CA 1
ATOM 2152 C C . GLN A 1 262 ? 43.891 -11.690 -57.763 1.00 89.38 262 GLN A C 1
ATOM 2154 O O . GLN A 1 262 ? 44.256 -12.319 -58.759 1.00 89.38 262 GLN A O 1
ATOM 2159 N N . SER A 1 263 ? 44.241 -10.416 -57.551 1.00 87.50 263 SER A N 1
ATOM 2160 C CA . SER A 1 263 ? 45.137 -9.690 -58.458 1.00 87.50 263 SER A CA 1
ATOM 2161 C C . SER A 1 263 ? 46.533 -10.306 -58.454 1.00 87.50 263 SER A C 1
ATOM 2163 O O . SER A 1 263 ? 47.014 -10.686 -59.514 1.00 87.50 263 SER A O 1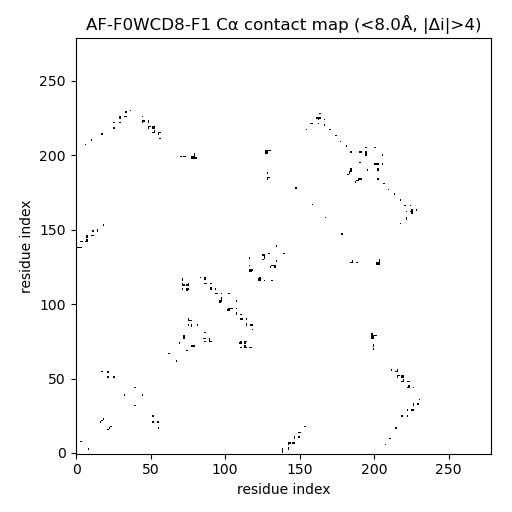
ATOM 2165 N N . CYS A 1 264 ? 47.115 -10.567 -57.279 1.00 84.25 264 CYS A N 1
ATOM 2166 C CA . CYS A 1 264 ? 48.433 -11.199 -57.165 1.00 84.25 264 CYS A CA 1
ATOM 2167 C C . CYS A 1 264 ? 48.474 -12.597 -57.812 1.00 84.25 264 CYS A C 1
ATOM 2169 O O . CYS A 1 264 ? 49.416 -12.931 -58.527 1.00 84.25 264 CYS A O 1
ATOM 2171 N N . LYS A 1 265 ? 47.418 -13.408 -57.646 1.00 87.12 265 LYS A N 1
ATOM 2172 C CA . LYS A 1 265 ? 47.306 -14.703 -58.338 1.00 87.12 265 LYS A CA 1
ATOM 2173 C C . LYS A 1 265 ? 47.260 -14.552 -59.864 1.00 87.12 265 LYS A C 1
ATOM 2175 O O . LYS A 1 265 ? 47.822 -15.384 -60.569 1.00 87.12 265 LYS A O 1
ATOM 2180 N N . THR A 1 266 ? 46.576 -13.525 -60.366 1.00 83.62 266 THR A N 1
ATOM 2181 C CA . THR A 1 266 ? 46.468 -13.251 -61.808 1.00 83.62 266 THR A CA 1
ATOM 2182 C C . THR A 1 266 ? 47.803 -12.764 -62.377 1.00 83.62 266 THR A C 1
ATOM 2184 O O . THR A 1 266 ? 48.213 -13.228 -63.437 1.00 83.62 266 THR A O 1
ATOM 2187 N N . ASP A 1 267 ? 48.518 -11.907 -61.648 1.00 80.94 267 ASP A N 1
ATOM 2188 C CA . ASP A 1 267 ? 49.843 -11.409 -62.037 1.00 80.94 267 ASP A CA 1
ATOM 2189 C C . ASP A 1 267 ? 50.890 -12.534 -62.077 1.00 80.94 267 ASP A C 1
ATOM 2191 O O . ASP A 1 267 ? 51.678 -12.612 -63.023 1.00 80.94 267 ASP A O 1
ATOM 2195 N N . ASN A 1 268 ? 50.852 -13.460 -61.113 1.00 78.81 268 ASN A N 1
ATOM 2196 C CA . ASN A 1 268 ? 51.728 -14.636 -61.106 1.00 78.81 268 ASN A CA 1
ATOM 2197 C C . ASN A 1 268 ? 51.459 -15.560 -62.307 1.00 78.81 268 ASN A C 1
ATOM 2199 O O . ASN A 1 268 ? 52.400 -15.962 -62.982 1.00 78.81 268 ASN A O 1
ATOM 2203 N N . LEU A 1 269 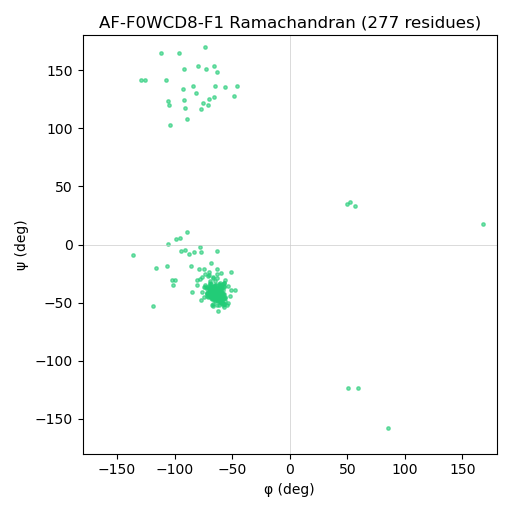? 50.189 -15.835 -62.631 1.00 73.50 269 LEU A N 1
ATOM 2204 C CA . LEU A 1 269 ? 49.820 -16.639 -63.809 1.00 73.50 269 LEU A CA 1
ATOM 2205 C C . LEU A 1 269 ? 50.242 -15.978 -65.131 1.00 73.50 269 LEU A C 1
ATOM 2207 O O . LEU A 1 269 ? 50.661 -16.658 -66.065 1.00 73.50 269 LEU A O 1
ATOM 2211 N N . ASN A 1 270 ? 50.140 -14.651 -65.227 1.00 72.69 270 ASN A N 1
ATOM 2212 C CA . ASN A 1 270 ? 50.597 -13.914 -66.406 1.00 72.69 270 ASN A CA 1
ATOM 2213 C C . ASN A 1 270 ? 52.128 -13.918 -66.533 1.00 72.69 270 ASN A C 1
ATOM 2215 O O . ASN A 1 270 ? 52.645 -13.938 -67.648 1.00 72.69 270 ASN A O 1
ATOM 2219 N N . SER A 1 271 ? 52.849 -13.922 -65.411 1.00 72.31 271 SER A N 1
ATOM 2220 C CA . SER A 1 271 ? 54.313 -14.002 -65.392 1.00 72.31 271 SER A CA 1
ATOM 2221 C C . SER A 1 271 ? 54.808 -15.387 -65.826 1.00 72.31 271 SER A C 1
ATOM 2223 O O . SER A 1 271 ? 55.669 -15.465 -66.698 1.00 72.31 271 SER A O 1
ATOM 2225 N N . GLU A 1 272 ? 54.193 -16.467 -65.326 1.00 70.75 272 GLU A N 1
ATOM 2226 C CA . GLU A 1 272 ? 54.492 -17.847 -65.756 1.00 70.75 272 GLU A CA 1
ATOM 2227 C C . GLU A 1 272 ? 54.209 -18.069 -67.254 1.00 70.75 272 GLU A C 1
ATOM 2229 O O . GLU A 1 272 ? 54.995 -18.707 -67.953 1.00 70.75 272 GLU A O 1
ATOM 2234 N N . ASN A 1 273 ? 53.117 -17.504 -67.784 1.00 65.25 273 ASN A N 1
ATOM 2235 C CA . ASN A 1 273 ? 52.803 -17.608 -69.213 1.00 65.25 273 ASN A CA 1
ATOM 2236 C C . ASN A 1 273 ? 53.790 -16.837 -70.104 1.00 65.25 273 ASN A C 1
ATOM 2238 O O . ASN A 1 273 ? 54.068 -17.286 -71.212 1.00 65.25 273 ASN A O 1
ATOM 2242 N N . ASN A 1 274 ? 54.315 -15.699 -69.639 1.00 64.31 274 ASN A N 1
ATOM 2243 C CA . ASN A 1 274 ? 55.287 -14.909 -70.398 1.00 6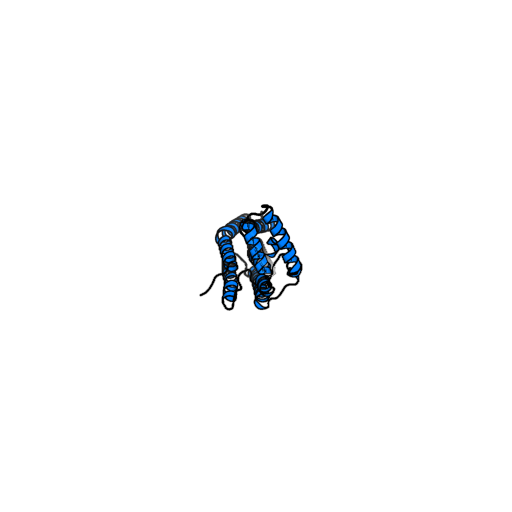4.31 274 ASN A CA 1
ATOM 2244 C C . ASN A 1 274 ? 56.676 -15.569 -70.436 1.00 64.31 274 ASN A C 1
ATOM 2246 O O . ASN A 1 274 ? 57.346 -15.487 -71.466 1.00 64.31 274 ASN A O 1
ATOM 2250 N N . GLU A 1 275 ? 57.092 -16.250 -69.362 1.00 60.47 275 GLU A N 1
ATOM 2251 C CA . GLU A 1 275 ? 58.320 -17.062 -69.354 1.00 60.47 275 GLU A CA 1
ATOM 2252 C C . GLU A 1 275 ? 58.212 -18.265 -70.304 1.00 60.47 275 GLU A C 1
ATOM 2254 O O . GLU A 1 275 ? 59.140 -18.518 -71.066 1.00 60.47 275 GLU A O 1
ATOM 2259 N N . ALA A 1 276 ? 57.056 -18.936 -70.369 1.00 59.25 276 ALA A N 1
ATOM 2260 C CA . ALA A 1 276 ? 56.838 -20.076 -71.270 1.00 59.25 276 ALA A CA 1
ATOM 2261 C C . ALA A 1 276 ? 56.804 -19.719 -72.774 1.00 59.25 276 ALA A C 1
ATOM 2263 O O . ALA A 1 276 ? 56.903 -20.608 -73.615 1.00 59.25 276 ALA A O 1
ATOM 2264 N N . THR A 1 277 ? 56.639 -18.441 -73.134 1.00 57.81 277 THR A N 1
ATOM 2265 C CA . THR A 1 277 ? 56.678 -17.957 -74.532 1.00 57.81 277 THR A CA 1
ATOM 2266 C C . THR A 1 277 ? 58.062 -17.514 -75.017 1.00 57.81 277 THR A C 1
ATOM 2268 O O . THR A 1 277 ? 58.194 -17.154 -76.188 1.00 57.81 277 THR A O 1
ATOM 2271 N N . HIS A 1 278 ? 59.075 -17.499 -74.145 1.00 55.25 278 HIS A N 1
ATOM 2272 C CA . HIS A 1 278 ? 60.442 -17.082 -74.481 1.00 55.25 278 HIS A CA 1
ATOM 2273 C C . HIS A 1 278 ? 61.460 -18.234 -74.598 1.00 55.25 278 HIS A C 1
ATOM 2275 O O . HIS A 1 278 ? 62.608 -17.958 -74.952 1.00 55.25 278 HIS A O 1
ATOM 2281 N N . ASP A 1 279 ? 61.021 -19.480 -74.396 1.00 48.19 279 ASP A N 1
ATOM 2282 C CA . ASP A 1 279 ? 61.734 -20.725 -74.737 1.00 48.19 279 ASP A CA 1
ATOM 2283 C C . ASP A 1 279 ? 61.187 -21.341 -76.042 1.00 48.19 279 ASP A C 1
ATOM 2285 O O . ASP A 1 279 ? 61.993 -21.919 -76.813 1.00 48.19 279 ASP A O 1
#

Radius of gyration: 33.65 Å; Cα contacts (8 Å, |Δi|>4): 172; chains: 1; bounding box: 90×39×112 Å

pLDDT: mean 82.09, std 9.5, range [48.19, 96.5]

Foldseek 3Di:
DQDADPLLVVLVVLLVVCVPPLLVVLVVVLVVLVVVFPVDDLVNLQVVLVVSLCVLVVVVVVCCVPPDQQFLCVLLVFFLPDDLVVLVVSLVVVVVCVVVVNDDPVSNVSNVVSSVQCNDPVSSLQCLLPNNDRDDDVNVVVSLVSSLVSVVVVLVVLCVPAADPVLVVPLVVLSVVLSVLNCCCNVVVDDDPVVNPPGRQGPNNVSSVSSSVSSSVSSSSSSSRRSVVSSVVVVVVVVVVVVVVVVVVVVVVVVVVVVVVVVVVVVVVVVVVVVVVVD

Organism: NCBI:txid890382